Protein AF-A0A7W0S6K5-F1 (afdb_monomer)

Solvent-accessible surface area (backbone atoms only — not comparable to full-atom values): 11448 Å² total; per-residue (Å²): 136,82,65,69,67,57,58,52,50,50,53,56,50,51,52,53,53,52,50,53,52,52,51,51,54,52,50,53,50,49,50,52,52,53,52,49,52,54,55,50,64,70,43,46,77,58,49,46,84,80,54,82,73,79,70,77,76,75,77,74,76,79,76,84,78,84,80,89,86,90,84,84,87,84,84,88,82,89,86,89,82,89,83,88,82,89,90,79,95,70,84,75,75,77,71,80,74,78,76,71,58,95,85,62,89,52,77,43,30,26,34,31,77,86,45,70,46,58,31,15,74,50,75,54,83,87,60,49,55,84,33,48,76,42,80,38,60,46,52,38,62,23,20,68,68,90,41,77,43,72,42,96,48,45,94,77,56,25,69,32,21,35,32,32,33,35,89,90,66,55,68,26,22,36,41,47,76,48,46,44,82,105

pLDDT: mean 74.13, std 21.35, range [29.72, 96.94]

Secondary structure (DSSP, 8-state):
---HHHHHHHHHHHHHHHHHHHHHHHHHHHHHHHHHHHHHHHHHHHHGGG----------PPPP-------------------------------------TTS----EEE-SSS-EEEESSS-GGG-GGGEEEEEPTT-EEEEEEEEEE-S-HHHH-SEEEEEEETT--EEEEEGGGEEE-

Structure (mmCIF, N/CA/C/O backbone):
data_AF-A0A7W0S6K5-F1
#
_entry.id   AF-A0A7W0S6K5-F1
#
loop_
_atom_site.group_PDB
_atom_site.id
_atom_site.type_symbol
_atom_site.label_atom_id
_atom_site.label_alt_id
_atom_site.label_comp_id
_atom_site.label_asym_id
_atom_site.label_entity_id
_atom_site.label_seq_id
_atom_site.pdbx_PDB_ins_code
_atom_site.Cartn_x
_atom_site.Cartn_y
_atom_site.Cartn_z
_atom_site.occupancy
_atom_site.B_iso_or_equiv
_atom_site.auth_seq_id
_atom_site.auth_comp_id
_atom_site.auth_asym_id
_atom_site.auth_atom_id
_atom_site.pdbx_PDB_model_num
ATOM 1 N N . MET A 1 1 ? 48.284 -18.233 -53.937 1.00 52.41 1 MET A N 1
ATOM 2 C CA . MET A 1 1 ? 46.995 -17.824 -54.534 1.00 52.41 1 MET A CA 1
ATOM 3 C C . MET A 1 1 ? 45.936 -17.961 -53.455 1.00 52.41 1 MET A C 1
ATOM 5 O O . MET A 1 1 ? 45.570 -19.075 -53.115 1.00 52.41 1 MET A O 1
ATOM 9 N N . THR A 1 2 ? 45.563 -16.856 -52.815 1.00 64.12 2 THR A N 1
ATOM 10 C CA . THR A 1 2 ? 44.593 -16.839 -51.710 1.00 64.12 2 THR A CA 1
ATOM 11 C C . THR A 1 2 ? 43.196 -16.832 -52.311 1.00 64.12 2 THR A C 1
ATOM 13 O O . THR A 1 2 ? 42.889 -15.934 -53.088 1.00 64.12 2 THR A O 1
ATOM 16 N N . ASP A 1 3 ? 42.387 -17.843 -52.002 1.00 68.69 3 ASP A N 1
ATOM 17 C CA . ASP A 1 3 ? 41.101 -18.074 -52.659 1.00 68.69 3 ASP A CA 1
ATOM 18 C C . ASP A 1 3 ? 40.086 -16.952 -52.321 1.00 68.69 3 ASP A C 1
ATOM 20 O O . ASP A 1 3 ? 39.632 -16.844 -51.169 1.00 68.69 3 ASP A O 1
ATOM 24 N N . PRO A 1 4 ? 39.726 -16.075 -53.281 1.00 71.94 4 PRO A N 1
ATOM 25 C CA . PRO A 1 4 ? 38.841 -14.932 -53.036 1.00 71.94 4 PRO A CA 1
ATOM 26 C C . PRO A 1 4 ? 37.434 -15.358 -52.593 1.00 71.94 4 PRO A C 1
ATOM 28 O O . PRO A 1 4 ? 36.745 -14.618 -51.889 1.00 71.94 4 PRO A O 1
ATOM 31 N N . GLY A 1 5 ? 37.004 -16.573 -52.951 1.00 74.00 5 GLY A N 1
ATOM 32 C CA . GLY A 1 5 ? 35.686 -17.093 -52.586 1.00 74.00 5 GLY A CA 1
ATOM 33 C C . GLY A 1 5 ? 35.542 -17.403 -51.094 1.00 74.00 5 GLY A C 1
ATOM 34 O O . GLY A 1 5 ? 34.460 -17.237 -50.524 1.00 74.00 5 GLY A O 1
ATOM 35 N N . LEU A 1 6 ? 36.629 -17.804 -50.429 1.00 70.00 6 LEU A N 1
ATOM 36 C CA . LEU A 1 6 ? 36.607 -18.236 -49.029 1.00 70.00 6 LEU A CA 1
ATOM 37 C C . LEU A 1 6 ? 36.486 -17.040 -48.072 1.00 70.00 6 LEU A C 1
ATOM 39 O O . LEU A 1 6 ? 35.704 -17.059 -47.121 1.00 70.00 6 LEU A O 1
ATOM 43 N N . SER A 1 7 ? 37.175 -15.945 -48.394 1.00 73.06 7 SER A N 1
ATOM 44 C CA . SER A 1 7 ? 37.082 -14.676 -47.663 1.00 73.06 7 SER A CA 1
ATOM 45 C C . SER A 1 7 ? 35.710 -14.006 -47.815 1.00 73.06 7 SER A C 1
ATOM 47 O O . SER A 1 7 ? 35.214 -13.396 -46.862 1.00 73.06 7 SER A O 1
ATOM 49 N N . HIS A 1 8 ? 35.044 -14.170 -48.963 1.00 69.81 8 HIS A N 1
ATOM 50 C CA . HIS A 1 8 ? 33.693 -13.646 -49.158 1.00 69.81 8 HIS A CA 1
ATOM 51 C C . HIS A 1 8 ? 32.648 -14.423 -48.340 1.00 69.81 8 HIS A C 1
ATOM 53 O O . HIS A 1 8 ? 31.819 -13.812 -47.661 1.00 69.81 8 HIS A O 1
ATOM 59 N N . ARG A 1 9 ? 32.759 -15.758 -48.301 1.00 71.69 9 ARG A N 1
ATOM 60 C CA . ARG A 1 9 ? 31.897 -16.629 -47.484 1.00 71.69 9 ARG A CA 1
ATOM 61 C C . ARG A 1 9 ? 32.104 -16.417 -45.987 1.00 71.69 9 ARG A C 1
ATOM 63 O O . ARG A 1 9 ? 31.122 -16.300 -45.262 1.00 71.69 9 ARG A O 1
ATOM 70 N N . LEU A 1 10 ? 33.350 -16.283 -45.527 1.00 68.44 10 LEU A N 1
ATOM 71 C CA . LEU A 1 10 ? 33.650 -15.987 -44.120 1.00 68.44 10 LEU A CA 1
ATOM 72 C C . LEU A 1 10 ? 33.067 -14.641 -43.681 1.00 68.44 10 LEU A C 1
ATOM 74 O O . LEU A 1 10 ? 32.474 -14.555 -42.609 1.00 68.44 10 LEU A O 1
ATOM 78 N N . ARG A 1 11 ? 33.161 -13.599 -44.517 1.00 68.94 11 ARG A N 1
ATOM 79 C CA . ARG A 1 11 ? 32.555 -12.289 -44.219 1.00 68.94 11 ARG A CA 1
ATOM 80 C C . ARG A 1 11 ? 31.028 -12.342 -44.213 1.00 68.94 11 ARG A C 1
ATOM 82 O O . ARG A 1 11 ? 30.404 -11.691 -43.378 1.00 68.94 11 ARG A O 1
ATOM 89 N N . GLN A 1 12 ? 30.421 -13.116 -45.109 1.00 67.06 12 GLN A N 1
ATOM 90 C CA . GLN A 1 12 ? 28.970 -13.294 -45.144 1.00 67.06 12 GLN A CA 1
ATOM 91 C C . GLN A 1 12 ? 28.460 -14.089 -43.931 1.00 67.06 12 GLN A C 1
ATOM 93 O O . GLN A 1 12 ? 27.441 -13.722 -43.346 1.00 67.06 12 GLN A O 1
ATOM 98 N N . HIS A 1 13 ? 29.192 -15.125 -43.515 1.00 62.47 13 HIS A N 1
ATOM 99 C CA . HIS A 1 13 ? 28.864 -15.924 -42.336 1.00 62.47 13 HIS A CA 1
ATOM 100 C C . HIS A 1 13 ? 29.074 -15.122 -41.045 1.00 62.47 13 HIS A C 1
ATOM 102 O O . HIS A 1 13 ? 28.165 -15.036 -40.231 1.00 62.47 13 HIS A O 1
ATOM 108 N N . SER A 1 14 ? 30.210 -14.432 -40.907 1.00 69.50 14 SER A N 1
ATOM 109 C CA . SER A 1 14 ? 30.534 -13.572 -39.759 1.00 69.50 14 SER A CA 1
ATOM 110 C C . SER A 1 14 ? 29.493 -12.473 -39.528 1.00 69.50 14 SER A C 1
ATOM 112 O O . SER A 1 14 ? 29.070 -12.266 -38.393 1.00 69.50 14 SER A O 1
ATOM 114 N N . ARG A 1 15 ? 29.014 -11.807 -40.589 1.00 69.12 15 ARG A N 1
ATOM 115 C CA . ARG A 1 15 ? 27.974 -10.771 -40.467 1.00 69.12 15 ARG A CA 1
ATOM 116 C C . ARG A 1 15 ? 26.643 -11.342 -39.991 1.00 69.12 15 ARG A C 1
ATOM 118 O O . ARG A 1 15 ? 25.999 -10.742 -39.139 1.00 69.12 15 ARG A O 1
ATOM 125 N N . ARG A 1 16 ? 26.234 -12.502 -40.512 1.00 69.69 16 ARG A N 1
ATOM 126 C CA . ARG A 1 16 ? 24.980 -13.151 -40.101 1.00 69.69 16 ARG A CA 1
ATOM 127 C C . ARG A 1 16 ? 25.050 -13.665 -38.666 1.00 69.69 16 ARG A C 1
ATOM 129 O O . ARG A 1 16 ? 24.111 -13.442 -37.912 1.00 69.69 16 ARG A O 1
ATOM 136 N N . THR A 1 17 ? 26.165 -14.279 -38.271 1.00 73.50 17 THR A N 1
ATOM 137 C CA . THR A 1 17 ? 26.358 -14.769 -36.900 1.00 73.50 17 THR A CA 1
ATOM 138 C C . THR A 1 17 ? 26.472 -13.611 -35.905 1.00 73.50 17 THR A C 1
ATOM 140 O O . THR A 1 17 ? 25.831 -13.651 -34.862 1.00 73.50 17 THR A O 1
ATOM 143 N N . GLY A 1 18 ? 27.200 -12.543 -36.247 1.00 73.88 18 GLY A N 1
ATOM 144 C CA . GLY A 1 18 ? 27.320 -11.352 -35.400 1.00 73.88 18 GLY A CA 1
ATOM 145 C C . GLY A 1 18 ? 25.991 -10.620 -35.193 1.00 73.88 18 GLY A C 1
ATOM 146 O O . GLY A 1 18 ? 25.680 -10.234 -34.070 1.00 73.88 18 GLY A O 1
ATOM 147 N N . ILE A 1 19 ? 25.169 -10.491 -36.244 1.00 84.50 19 ILE A N 1
ATOM 148 C CA . ILE A 1 19 ? 23.826 -9.899 -36.131 1.00 84.50 19 ILE A CA 1
ATOM 149 C C . ILE A 1 19 ? 22.901 -10.800 -35.307 1.00 84.50 19 ILE A C 1
ATOM 151 O O . ILE A 1 19 ? 22.212 -10.291 -34.430 1.00 84.50 19 ILE A O 1
ATOM 155 N N . MET A 1 20 ? 22.902 -12.122 -35.527 1.00 82.94 20 MET A N 1
ATOM 156 C CA . MET A 1 20 ? 22.079 -13.039 -34.725 1.00 82.94 20 MET A CA 1
ATOM 157 C C . MET A 1 20 ? 22.429 -12.964 -33.237 1.00 82.94 20 MET A C 1
ATOM 159 O O . MET A 1 20 ? 21.531 -12.801 -32.418 1.00 82.94 20 MET A O 1
ATOM 163 N N . VAL A 1 21 ? 23.719 -13.008 -32.887 1.00 87.25 21 VAL A N 1
ATOM 164 C CA . VAL A 1 21 ? 24.159 -12.907 -31.488 1.00 87.25 21 VAL A CA 1
ATOM 165 C C . VAL A 1 21 ? 23.774 -11.550 -30.893 1.00 87.25 21 VAL A C 1
ATOM 167 O O . VAL A 1 21 ? 23.178 -11.506 -29.817 1.00 87.25 21 VAL A O 1
ATOM 170 N N . GLY A 1 22 ? 24.022 -10.448 -31.609 1.00 87.88 22 GLY A N 1
ATOM 171 C CA . GLY A 1 22 ? 23.655 -9.105 -31.150 1.00 87.88 22 GLY A CA 1
ATOM 172 C C . GLY A 1 22 ? 22.152 -8.940 -30.911 1.00 87.88 22 GLY A C 1
ATOM 173 O O . GLY A 1 22 ? 21.751 -8.420 -29.873 1.00 87.88 22 GLY A O 1
ATOM 174 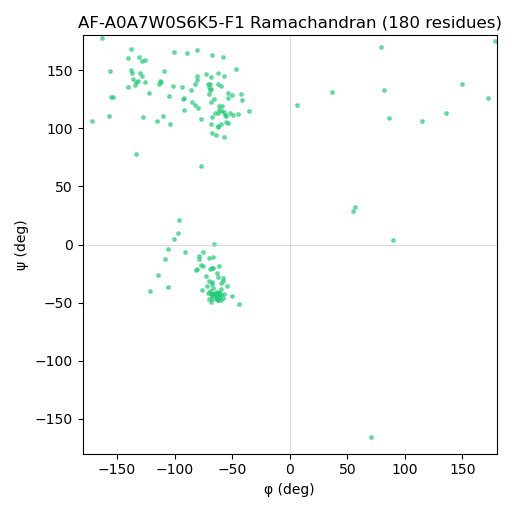N N . VAL A 1 23 ? 21.314 -9.446 -31.822 1.00 92.88 23 VAL A N 1
ATOM 175 C CA . VAL A 1 23 ? 19.850 -9.413 -31.676 1.00 92.88 23 VAL A CA 1
ATOM 176 C C . VAL A 1 23 ? 19.402 -10.251 -30.482 1.00 92.88 23 VAL A C 1
ATOM 178 O O . VAL A 1 23 ? 18.581 -9.782 -29.700 1.00 92.88 23 VAL A O 1
ATOM 181 N N . THR A 1 24 ? 19.960 -11.451 -30.290 1.00 94.25 24 THR A N 1
ATOM 182 C CA . THR A 1 24 ? 19.609 -12.281 -29.126 1.00 94.25 24 THR A CA 1
ATOM 183 C C . THR A 1 24 ? 19.999 -11.615 -27.809 1.00 94.25 24 THR A C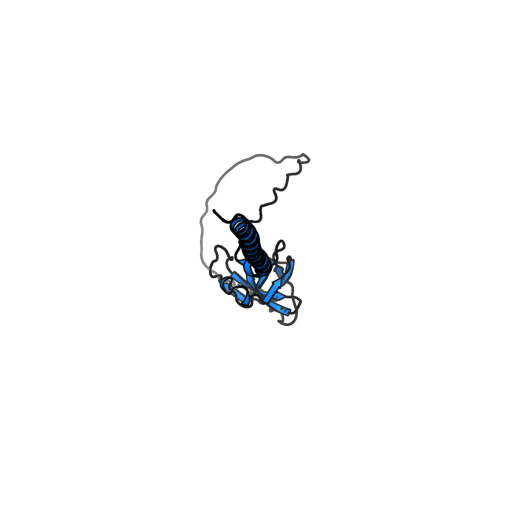 1
ATOM 185 O O . THR A 1 24 ? 19.180 -11.566 -26.901 1.00 94.25 24 THR A O 1
ATOM 188 N N . MET A 1 25 ? 21.195 -11.023 -27.711 1.00 93.31 25 MET A N 1
ATOM 189 C CA . MET A 1 25 ? 21.635 -10.316 -26.506 1.00 93.31 25 MET A CA 1
ATOM 190 C C . MET A 1 25 ? 20.758 -9.091 -26.215 1.00 93.31 25 MET A C 1
ATOM 192 O O . MET A 1 25 ? 20.336 -8.899 -25.077 1.00 93.31 25 MET A O 1
ATOM 196 N N . ALA A 1 26 ? 20.437 -8.292 -27.237 1.00 93.75 26 ALA A N 1
ATOM 197 C CA . ALA A 1 26 ? 19.576 -7.121 -27.091 1.00 93.75 26 ALA A CA 1
ATOM 198 C C . ALA A 1 26 ? 18.152 -7.500 -26.657 1.00 93.75 26 ALA A C 1
ATOM 200 O O . ALA A 1 26 ? 17.582 -6.849 -25.784 1.00 93.75 26 ALA A O 1
ATOM 201 N N . LEU A 1 27 ? 17.594 -8.573 -27.224 1.00 94.94 27 LEU A N 1
ATOM 202 C CA . LEU A 1 27 ? 16.264 -9.055 -26.864 1.00 94.94 27 LEU A CA 1
ATOM 203 C C . LEU A 1 27 ? 16.235 -9.576 -25.426 1.00 94.94 27 LEU A C 1
ATOM 205 O O . LEU A 1 27 ? 15.324 -9.230 -24.682 1.00 94.94 27 LEU A O 1
ATOM 209 N N . THR A 1 28 ? 17.256 -10.323 -24.999 1.00 96.25 28 THR A N 1
ATOM 210 C CA . THR A 1 28 ? 17.382 -10.755 -23.600 1.00 96.25 28 THR A CA 1
ATOM 211 C C . THR A 1 28 ? 17.422 -9.559 -22.651 1.00 96.25 28 THR A C 1
ATOM 213 O O . THR A 1 28 ? 16.693 -9.543 -21.666 1.00 96.25 28 THR A O 1
ATOM 216 N N . ILE A 1 29 ? 18.211 -8.525 -22.963 1.00 92.81 29 ILE A N 1
ATOM 217 C CA . ILE A 1 29 ? 18.271 -7.302 -22.148 1.00 92.81 29 ILE A CA 1
ATOM 218 C C . ILE A 1 29 ? 16.900 -6.616 -22.097 1.00 92.81 29 ILE A C 1
ATOM 220 O O . ILE A 1 29 ? 16.450 -6.245 -21.016 1.00 92.81 29 ILE A O 1
ATOM 224 N N . ALA A 1 30 ? 16.213 -6.487 -23.233 1.00 94.38 30 ALA A N 1
ATOM 225 C CA . ALA A 1 30 ? 14.891 -5.870 -23.292 1.00 94.38 30 ALA A CA 1
ATOM 226 C C . ALA A 1 30 ? 13.853 -6.640 -22.459 1.00 94.38 30 ALA A C 1
ATOM 228 O O . ALA A 1 30 ? 13.082 -6.023 -21.728 1.00 94.38 30 ALA A O 1
ATOM 229 N N . VAL A 1 31 ? 13.866 -7.975 -22.520 1.00 94.88 31 VAL A N 1
ATOM 230 C CA . VAL A 1 31 ? 12.997 -8.829 -21.698 1.00 94.88 31 VAL A CA 1
ATOM 231 C C . VAL A 1 31 ? 13.324 -8.672 -20.215 1.00 94.88 31 VAL A C 1
ATOM 233 O O . VAL A 1 31 ? 12.406 -8.519 -19.415 1.00 94.88 31 VAL A O 1
ATOM 236 N N . CYS A 1 32 ? 14.605 -8.644 -19.837 1.00 94.00 32 CYS A N 1
ATOM 237 C CA . CYS A 1 32 ? 15.007 -8.438 -18.447 1.00 94.00 32 CYS A CA 1
ATOM 238 C C . CYS A 1 32 ? 14.550 -7.073 -17.917 1.00 94.00 32 CYS A C 1
ATOM 240 O O . CYS A 1 32 ? 13.970 -7.005 -16.838 1.00 94.00 32 CYS A O 1
ATOM 242 N N . ILE A 1 33 ? 14.776 -5.995 -18.673 1.00 94.00 33 ILE A N 1
ATOM 243 C CA . ILE A 1 33 ? 14.406 -4.638 -18.250 1.00 94.00 33 ILE A CA 1
ATOM 244 C C . ILE A 1 33 ? 12.885 -4.486 -18.206 1.00 94.00 33 ILE A C 1
ATOM 246 O O . ILE A 1 33 ? 12.351 -4.028 -17.201 1.00 94.00 33 ILE A O 1
ATOM 250 N N . GLY A 1 34 ? 12.181 -4.885 -19.268 1.00 92.25 34 GLY A N 1
ATOM 251 C CA . GLY A 1 34 ? 10.725 -4.774 -19.338 1.00 92.25 34 GLY A CA 1
ATOM 252 C C . GLY A 1 34 ? 10.028 -5.645 -18.294 1.00 92.25 34 GLY A C 1
ATOM 253 O O . GLY A 1 34 ? 9.117 -5.178 -17.615 1.00 92.25 34 GLY A O 1
ATOM 254 N N . GLY A 1 35 ? 10.499 -6.882 -18.114 1.00 90.88 35 GLY A N 1
ATOM 255 C CA . GLY A 1 35 ? 9.998 -7.789 -17.085 1.00 90.88 35 GLY A CA 1
ATOM 256 C C . GLY A 1 35 ? 10.221 -7.236 -15.681 1.00 90.88 35 GLY A C 1
ATOM 257 O O . GLY A 1 35 ? 9.284 -7.187 -14.890 1.00 90.88 35 GLY A O 1
ATOM 258 N N . PHE A 1 36 ? 11.428 -6.748 -15.384 1.00 89.62 36 PHE A N 1
ATOM 259 C CA . PHE A 1 36 ? 11.724 -6.140 -14.088 1.00 89.62 36 PHE A CA 1
ATOM 260 C C . PHE A 1 36 ? 10.888 -4.881 -13.833 1.00 89.62 36 PHE A C 1
ATOM 262 O O . PHE A 1 36 ? 10.307 -4.753 -12.762 1.00 89.62 36 PHE A O 1
ATOM 269 N N . ALA A 1 37 ? 10.772 -3.981 -14.814 1.00 86.62 37 ALA A N 1
ATOM 270 C CA . ALA A 1 37 ? 9.971 -2.765 -14.686 1.00 86.62 37 ALA A CA 1
ATOM 271 C C . ALA A 1 37 ? 8.485 -3.075 -14.440 1.00 86.62 37 ALA A C 1
ATOM 273 O O . ALA A 1 37 ? 7.863 -2.441 -13.592 1.00 86.62 37 ALA A O 1
ATOM 274 N N . GLY A 1 38 ? 7.932 -4.077 -15.133 1.00 86.44 38 GLY A N 1
ATOM 275 C CA . GLY A 1 38 ? 6.555 -4.525 -14.919 1.00 86.44 38 GLY A CA 1
ATOM 276 C C . GLY A 1 38 ? 6.334 -5.101 -13.519 1.00 86.44 38 GLY A C 1
ATOM 277 O O . GLY A 1 38 ? 5.399 -4.700 -12.831 1.00 86.44 38 GLY A O 1
ATOM 278 N N . ILE A 1 39 ? 7.229 -5.986 -13.066 1.00 84.50 39 ILE A N 1
ATOM 279 C CA . ILE A 1 39 ? 7.166 -6.562 -11.713 1.00 84.50 39 ILE A CA 1
ATOM 280 C C . ILE A 1 39 ? 7.300 -5.461 -10.650 1.00 84.50 39 ILE A C 1
ATOM 282 O O . ILE A 1 39 ? 6.540 -5.442 -9.686 1.00 84.50 39 ILE A O 1
ATOM 286 N N . TYR A 1 40 ? 8.230 -4.520 -10.835 1.00 80.06 40 TYR A N 1
ATOM 287 C CA . TYR A 1 40 ? 8.459 -3.418 -9.901 1.00 80.06 40 TYR A CA 1
ATOM 288 C C . TYR A 1 40 ? 7.241 -2.495 -9.783 1.00 80.06 40 TYR A C 1
ATOM 290 O O . TYR A 1 40 ? 6.818 -2.179 -8.674 1.00 80.06 40 TYR A O 1
ATOM 298 N N . ALA A 1 41 ? 6.624 -2.123 -10.909 1.00 79.25 41 ALA A N 1
ATOM 299 C CA . ALA A 1 41 ? 5.420 -1.293 -10.909 1.00 79.25 41 ALA A CA 1
ATOM 300 C C . ALA A 1 41 ? 4.261 -1.948 -10.138 1.00 79.25 41 ALA A C 1
ATOM 302 O O . ALA A 1 41 ? 3.481 -1.258 -9.488 1.00 79.25 41 ALA A O 1
ATOM 303 N N . GLN A 1 42 ? 4.170 -3.279 -10.165 1.00 78.88 42 GLN A N 1
ATOM 304 C CA . GLN A 1 42 ? 3.121 -4.014 -9.463 1.00 78.88 42 GLN A CA 1
ATOM 305 C C . GLN A 1 42 ? 3.400 -4.205 -7.964 1.00 78.88 42 GLN A C 1
ATOM 307 O O . GLN A 1 42 ? 2.468 -4.416 -7.191 1.00 78.88 42 GLN A O 1
ATOM 312 N N . LEU A 1 43 ? 4.663 -4.101 -7.541 1.00 77.25 43 LEU A N 1
ATOM 313 C CA . LEU A 1 43 ? 5.062 -4.160 -6.131 1.00 77.25 43 LEU A CA 1
ATOM 314 C C . LEU A 1 43 ? 4.871 -2.829 -5.393 1.00 77.25 43 LEU A C 1
ATOM 316 O O . LEU A 1 43 ? 4.735 -2.849 -4.173 1.00 77.25 43 LEU A O 1
ATOM 320 N N . GLY A 1 44 ? 4.818 -1.705 -6.118 1.00 70.25 44 GLY A N 1
ATOM 321 C CA . GLY A 1 44 ? 4.703 -0.352 -5.558 1.00 70.25 44 GLY A CA 1
ATOM 322 C C . GLY A 1 44 ? 3.683 -0.208 -4.418 1.00 70.25 44 GLY A C 1
ATOM 323 O O . GLY A 1 44 ? 4.075 0.242 -3.342 1.00 70.25 44 GLY A O 1
ATOM 324 N N . PRO A 1 45 ? 2.420 -0.655 -4.582 1.00 69.62 45 PRO A N 1
ATOM 325 C CA . PRO A 1 45 ? 1.408 -0.563 -3.527 1.00 69.62 45 PRO A CA 1
ATOM 326 C C . PRO A 1 45 ? 1.792 -1.314 -2.243 1.00 69.62 45 PRO A C 1
ATOM 328 O O . PRO A 1 45 ? 1.577 -0.817 -1.144 1.00 69.62 45 PRO A O 1
ATOM 331 N N . TYR A 1 46 ? 2.429 -2.480 -2.369 1.00 67.44 46 TYR A N 1
ATOM 332 C CA . TYR A 1 46 ? 2.821 -3.320 -1.231 1.00 67.44 46 TYR A CA 1
ATOM 333 C C . TYR A 1 46 ? 4.038 -2.784 -0.469 1.00 67.44 46 TYR A C 1
ATOM 335 O O . TYR A 1 46 ? 4.291 -3.195 0.665 1.00 67.44 46 TYR A O 1
ATOM 343 N N . THR A 1 47 ? 4.812 -1.902 -1.103 1.00 69.31 47 THR A N 1
ATOM 344 C CA . THR A 1 47 ? 6.000 -1.271 -0.518 1.00 69.31 47 THR A CA 1
ATOM 345 C C . THR A 1 47 ? 5.788 0.189 -0.130 1.00 69.31 47 THR A C 1
ATOM 347 O O . THR A 1 47 ? 6.712 0.780 0.421 1.00 69.31 47 THR A O 1
ATOM 350 N N . ALA A 1 48 ? 4.613 0.764 -0.411 1.00 67.75 48 ALA A N 1
ATOM 351 C CA . ALA A 1 48 ? 4.317 2.179 -0.176 1.00 67.75 48 ALA A CA 1
ATOM 352 C C . ALA A 1 48 ? 4.585 2.597 1.277 1.00 67.75 48 ALA A C 1
ATOM 354 O O . ALA A 1 48 ? 5.141 3.661 1.516 1.00 67.75 48 ALA A O 1
ATOM 355 N N . ASP A 1 49 ? 4.323 1.705 2.235 1.00 66.75 49 ASP A N 1
ATOM 356 C CA . ASP A 1 49 ? 4.525 2.000 3.654 1.00 66.75 49 ASP A CA 1
ATOM 357 C C . ASP A 1 49 ? 5.993 2.292 4.012 1.00 66.75 49 ASP A C 1
ATOM 359 O O . ASP A 1 49 ? 6.257 3.030 4.953 1.00 66.75 49 ASP A O 1
ATOM 363 N N . PHE A 1 50 ? 6.971 1.751 3.277 1.00 63.84 50 PHE A N 1
ATOM 364 C CA . PHE A 1 50 ? 8.391 1.944 3.605 1.00 63.84 50 PHE A CA 1
ATOM 365 C C . PHE A 1 50 ? 8.946 3.302 3.174 1.00 63.84 50 PHE A C 1
ATOM 367 O O . PHE A 1 50 ? 10.067 3.654 3.548 1.00 63.84 50 PHE A O 1
ATOM 374 N N . VAL A 1 51 ? 8.208 4.037 2.346 1.00 62.03 51 VAL A N 1
ATOM 375 C CA . VAL A 1 51 ? 8.626 5.340 1.845 1.00 62.03 51 VAL A CA 1
ATOM 376 C C . VAL A 1 51 ? 7.829 6.384 2.607 1.00 62.03 51 VAL A C 1
ATOM 378 O O . VAL A 1 51 ? 6.656 6.604 2.329 1.00 62.03 51 VAL A O 1
ATOM 381 N N . ALA A 1 52 ? 8.473 7.042 3.571 1.00 53.34 52 ALA A N 1
ATOM 382 C CA . ALA A 1 52 ? 7.977 8.316 4.066 1.00 53.34 52 ALA A CA 1
ATOM 383 C C . ALA A 1 52 ? 8.055 9.311 2.897 1.00 53.34 52 ALA A C 1
ATOM 385 O O . ALA A 1 52 ? 9.121 9.858 2.607 1.00 53.34 52 ALA A O 1
ATOM 386 N N . GLU A 1 53 ? 6.963 9.474 2.149 1.00 56.12 53 GLU A N 1
ATOM 387 C CA . GLU A 1 53 ? 6.866 10.563 1.187 1.00 56.12 53 GLU A CA 1
ATOM 388 C C . GLU A 1 53 ? 6.788 11.867 1.983 1.00 56.12 53 GLU A C 1
ATOM 390 O O . GLU A 1 53 ? 5.756 12.210 2.558 1.00 56.12 53 GLU A O 1
ATOM 395 N N . ASP A 1 54 ? 7.902 12.603 2.022 1.00 46.66 54 ASP A N 1
ATOM 396 C CA . ASP A 1 54 ? 7.889 14.039 2.291 1.00 46.66 54 ASP A CA 1
ATOM 397 C C . ASP A 1 54 ? 6.987 14.669 1.223 1.00 46.66 54 ASP A C 1
ATOM 399 O O . ASP A 1 54 ? 7.423 14.956 0.105 1.00 46.66 54 ASP A O 1
ATOM 403 N N . VAL A 1 55 ? 5.697 14.823 1.533 1.00 52.78 55 VAL A N 1
ATOM 404 C CA . V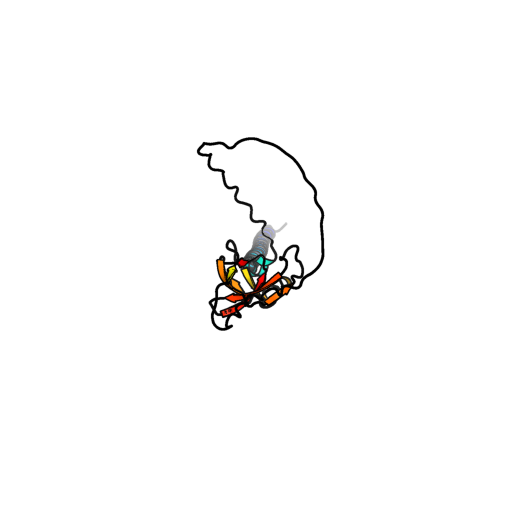AL A 1 55 ? 4.742 15.507 0.665 1.00 52.78 55 VAL A CA 1
ATOM 405 C C . VAL A 1 55 ? 5.305 16.909 0.434 1.00 52.78 55 VAL A C 1
ATOM 407 O O . VAL A 1 55 ? 5.387 17.690 1.391 1.00 52.78 55 VAL A O 1
ATOM 410 N N . PRO A 1 56 ? 5.710 17.289 -0.795 1.00 46.12 56 PRO A N 1
ATOM 411 C CA . PRO A 1 56 ? 6.132 18.653 -1.031 1.00 46.12 56 PRO A CA 1
ATOM 412 C C . PRO A 1 56 ? 4.922 19.536 -0.744 1.00 46.12 56 PRO A C 1
ATOM 414 O O . PRO A 1 56 ? 3.908 19.467 -1.439 1.00 46.12 56 PRO A O 1
ATOM 417 N N . THR A 1 57 ? 5.023 20.347 0.311 1.00 42.66 57 THR A N 1
ATOM 418 C CA . THR A 1 57 ? 4.028 21.365 0.640 1.00 42.66 57 THR A CA 1
ATOM 419 C C . THR A 1 57 ? 3.842 22.210 -0.610 1.00 42.66 57 THR A C 1
ATOM 421 O O . THR A 1 57 ? 4.714 23.004 -0.969 1.00 42.66 57 THR A O 1
ATOM 424 N N . ALA A 1 58 ? 2.727 22.011 -1.315 1.00 47.41 58 ALA A N 1
ATOM 425 C CA . ALA A 1 58 ? 2.337 22.891 -2.396 1.00 47.41 58 ALA A CA 1
ATOM 426 C C . ALA A 1 58 ? 2.293 24.301 -1.803 1.00 47.41 58 ALA A C 1
ATOM 428 O O . ALA A 1 58 ? 1.468 24.590 -0.935 1.00 47.41 58 ALA A O 1
ATOM 429 N N . ILE A 1 59 ? 3.233 25.159 -2.209 1.00 42.53 59 ILE A N 1
ATOM 430 C CA . ILE A 1 59 ? 3.303 26.538 -1.737 1.00 42.53 59 ILE A CA 1
ATOM 431 C C . ILE A 1 59 ? 1.979 27.192 -2.130 1.00 42.53 59 ILE A C 1
ATOM 433 O O . ILE A 1 59 ? 1.759 27.525 -3.297 1.00 42.53 59 ILE A O 1
ATOM 437 N N . ARG A 1 60 ? 1.077 27.363 -1.155 1.00 43.62 60 ARG A N 1
ATOM 438 C CA . ARG A 1 60 ? -0.091 28.228 -1.299 1.00 43.62 60 ARG A CA 1
ATOM 439 C C . ARG A 1 60 ? 0.447 29.602 -1.672 1.00 43.62 60 ARG A C 1
ATOM 441 O O . ARG A 1 60 ? 1.094 30.262 -0.862 1.00 43.62 60 ARG A O 1
ATOM 448 N N . ARG A 1 61 ? 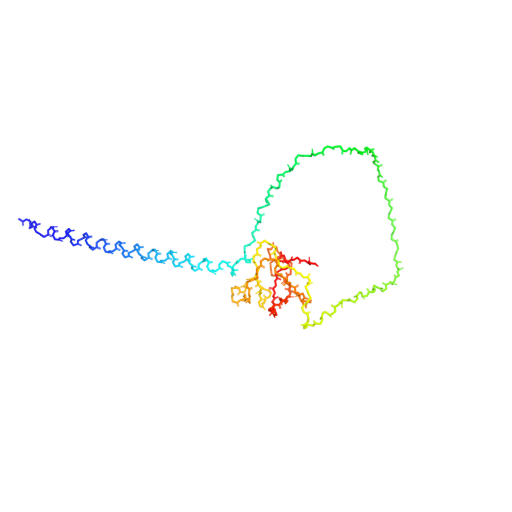0.195 30.029 -2.909 1.00 41.97 61 ARG A N 1
ATOM 449 C CA . ARG A 1 61 ? 0.356 31.425 -3.310 1.00 41.97 61 ARG A CA 1
ATOM 450 C C . ARG A 1 61 ? -0.560 32.250 -2.392 1.00 41.97 61 ARG A C 1
ATOM 452 O O . ARG A 1 61 ? -1.762 31.996 -2.410 1.00 41.97 61 ARG A O 1
ATOM 459 N N . PRO A 1 62 ? -0.041 33.184 -1.580 1.00 44.84 62 PRO A N 1
ATOM 460 C CA . PRO A 1 62 ? -0.907 34.064 -0.813 1.00 44.84 62 PRO A CA 1
ATOM 461 C C . PRO A 1 62 ? -1.671 34.970 -1.784 1.00 44.84 62 PRO A C 1
ATOM 463 O O . PRO A 1 62 ? -1.064 35.646 -2.619 1.00 44.84 62 PRO A O 1
ATOM 466 N N . ASP A 1 63 ? -2.999 34.956 -1.683 1.00 45.84 63 ASP A N 1
ATOM 467 C CA . ASP A 1 63 ? -3.851 35.983 -2.277 1.00 45.84 63 ASP A CA 1
ATOM 468 C C . ASP A 1 63 ? -3.482 37.352 -1.676 1.00 45.84 63 ASP A C 1
ATOM 470 O O . ASP A 1 63 ? -3.268 37.455 -0.461 1.00 45.84 63 ASP A O 1
ATOM 474 N N . PRO A 1 64 ? -3.379 38.420 -2.485 1.00 44.31 64 PRO A N 1
ATOM 475 C CA . PRO A 1 64 ? -3.104 39.748 -1.965 1.00 44.31 64 PRO A CA 1
ATOM 476 C C . PRO A 1 64 ? -4.304 40.261 -1.156 1.00 44.31 64 PRO A C 1
ATOM 478 O O . PRO A 1 64 ? -5.422 40.366 -1.660 1.00 44.31 64 PRO A O 1
ATOM 481 N N . LEU A 1 65 ? -4.020 40.587 0.109 1.00 40.50 65 LEU A N 1
ATOM 482 C CA . LEU A 1 65 ? -4.917 41.149 1.116 1.00 40.50 65 LEU A CA 1
ATOM 483 C C . LEU A 1 65 ? -5.848 42.242 0.562 1.00 40.50 65 LEU A C 1
ATOM 485 O O . LEU A 1 65 ? -5.393 43.301 0.123 1.00 40.50 65 LEU A O 1
ATOM 489 N N . ALA A 1 66 ? -7.155 42.044 0.742 1.00 42.19 66 ALA A N 1
ATOM 490 C CA . ALA A 1 66 ? -8.073 43.153 0.960 1.00 42.19 66 ALA A CA 1
ATOM 491 C C . ALA A 1 66 ? -7.788 43.780 2.338 1.00 42.19 66 ALA A C 1
ATOM 493 O O . ALA A 1 66 ? -7.568 43.090 3.333 1.00 42.19 66 ALA A O 1
ATOM 494 N N . ALA A 1 67 ? -7.730 45.106 2.352 1.00 42.25 67 ALA A N 1
ATOM 495 C CA . ALA A 1 67 ? -7.255 45.945 3.439 1.00 42.25 67 ALA A CA 1
ATOM 496 C C . ALA A 1 67 ? -8.269 46.182 4.582 1.00 42.25 67 ALA A C 1
ATOM 498 O O . ALA A 1 67 ? -9.480 46.075 4.388 1.00 42.25 67 ALA A O 1
ATOM 499 N N . THR A 1 68 ? -7.722 46.737 5.684 1.00 41.59 68 THR A N 1
ATOM 500 C CA . THR A 1 68 ? -8.340 47.475 6.828 1.00 41.59 68 THR A CA 1
ATOM 501 C C . THR A 1 68 ? -8.954 46.602 7.944 1.00 41.59 68 THR A C 1
ATOM 503 O O . THR A 1 68 ? -9.697 45.685 7.645 1.00 41.59 68 THR A O 1
ATOM 506 N N . ALA A 1 69 ? -8.735 46.796 9.258 1.00 42.53 69 ALA A N 1
ATOM 507 C CA . ALA A 1 69 ? -8.329 47.955 10.076 1.00 42.53 69 ALA A CA 1
ATOM 508 C C . ALA A 1 69 ? -7.811 47.489 11.491 1.00 42.53 69 ALA A C 1
ATOM 510 O O . ALA A 1 69 ? -7.807 46.288 11.747 1.00 42.53 69 ALA A O 1
ATOM 511 N N . PRO A 1 70 ? -7.345 48.386 12.398 1.00 46.19 70 PRO A N 1
ATOM 512 C CA . PRO A 1 70 ? -6.235 48.146 13.343 1.00 46.19 70 PRO A CA 1
ATOM 513 C C . PRO A 1 70 ? -6.641 47.806 14.792 1.00 46.19 70 PRO A C 1
ATOM 515 O O . PRO A 1 70 ? -7.747 48.128 15.216 1.00 46.19 70 PRO A O 1
ATOM 518 N N . LEU A 1 71 ? 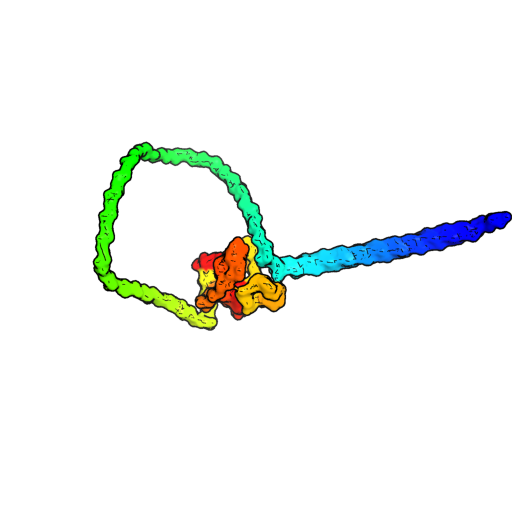-5.700 47.292 15.601 1.00 35.22 71 LEU A N 1
ATOM 519 C CA . LEU A 1 71 ? -5.818 47.294 17.067 1.00 35.22 71 LEU A CA 1
ATOM 520 C C . LEU A 1 71 ? -4.489 47.595 17.788 1.00 35.22 71 LEU A C 1
ATOM 522 O O . LEU A 1 71 ? -3.414 47.125 17.426 1.00 35.22 71 LEU A O 1
ATOM 526 N N . ASN A 1 72 ? -4.630 48.465 18.786 1.00 37.78 72 ASN A N 1
ATOM 527 C CA . ASN A 1 72 ? -3.646 49.147 19.624 1.00 37.78 72 ASN A CA 1
ATOM 528 C C . ASN A 1 72 ? -2.616 48.261 20.354 1.00 37.78 72 ASN A C 1
ATOM 530 O O . ASN A 1 72 ? -2.963 47.383 21.133 1.00 37.78 72 ASN A O 1
ATOM 534 N N . ARG A 1 73 ? -1.346 48.656 20.208 1.00 33.41 73 ARG A N 1
ATOM 535 C CA . ARG A 1 73 ? -0.353 49.010 21.251 1.00 33.41 73 ARG A CA 1
ATOM 536 C C . ARG A 1 73 ? -0.737 48.781 22.736 1.00 33.41 73 ARG A C 1
ATOM 538 O O . ARG A 1 73 ? -1.530 49.551 23.270 1.00 33.41 73 ARG A O 1
ATOM 545 N N . GLY A 1 74 ? 0.051 47.945 23.430 1.00 29.72 74 GLY A N 1
ATOM 546 C CA . GLY A 1 74 ? 0.780 48.395 24.632 1.00 29.72 74 GLY A CA 1
ATOM 547 C C . GLY A 1 74 ? 0.809 47.514 25.901 1.00 29.72 74 GLY A C 1
ATOM 548 O O . GLY A 1 74 ? -0.174 47.482 26.625 1.00 29.72 74 GLY A O 1
ATOM 549 N N . ILE A 1 75 ? 2.024 47.023 26.215 1.00 36.22 75 ILE A N 1
ATOM 550 C CA . ILE A 1 75 ? 2.736 47.054 27.522 1.00 36.22 75 ILE A CA 1
ATOM 551 C C . ILE A 1 75 ? 2.481 45.933 28.565 1.00 36.22 75 ILE A C 1
ATOM 553 O O . ILE A 1 75 ? 1.451 45.881 29.224 1.00 36.22 75 ILE A O 1
ATOM 557 N N . ASP A 1 76 ? 3.528 45.105 28.711 1.00 32.22 76 ASP A N 1
ATOM 558 C CA . ASP A 1 76 ? 4.282 44.651 29.902 1.00 32.22 76 ASP A CA 1
ATOM 559 C C . ASP A 1 76 ? 3.583 44.369 31.254 1.00 32.22 76 ASP A C 1
ATOM 561 O O . ASP A 1 76 ? 3.001 45.254 31.875 1.00 32.22 76 ASP A O 1
ATOM 565 N N . THR A 1 77 ? 3.873 43.201 31.850 1.00 34.22 77 THR A N 1
ATOM 566 C CA . THR A 1 77 ? 4.833 42.980 32.975 1.00 34.22 77 THR A CA 1
ATOM 567 C C . THR A 1 77 ? 4.399 41.806 33.877 1.00 34.22 77 THR A C 1
ATOM 569 O O . THR A 1 77 ? 3.233 41.658 34.229 1.00 34.22 77 THR A O 1
ATOM 572 N N . SER A 1 78 ? 5.382 40.989 34.262 1.00 44.06 78 SER A N 1
ATOM 573 C CA . SER A 1 78 ? 5.371 39.819 35.153 1.00 44.06 78 SER A CA 1
ATOM 574 C C . SER A 1 78 ? 4.637 39.957 36.498 1.00 44.06 78 SER A C 1
ATOM 576 O O . SER A 1 78 ? 4.707 41.000 37.142 1.00 44.06 78 SER A O 1
ATOM 578 N N . SER A 1 79 ? 4.109 38.840 37.020 1.00 36.97 79 SER A N 1
ATOM 579 C CA . SER A 1 79 ? 4.017 38.596 38.469 1.00 36.97 79 SER A CA 1
ATOM 580 C C . SER A 1 79 ? 4.013 37.095 38.791 1.00 36.97 79 SER A C 1
ATOM 582 O O . SER A 1 79 ? 3.238 36.325 38.231 1.00 36.97 79 SER A O 1
ATOM 584 N N . VAL A 1 80 ? 4.924 36.706 39.682 1.00 43.00 80 VAL A N 1
ATOM 585 C CA . VAL A 1 80 ? 5.117 35.376 40.273 1.00 43.00 80 VAL A CA 1
ATOM 586 C C . VAL A 1 80 ? 4.146 35.195 41.441 1.00 43.00 80 VAL A C 1
ATOM 588 O O . VAL A 1 80 ? 4.042 36.093 42.272 1.00 43.00 80 VAL A O 1
ATOM 591 N N . ALA A 1 81 ? 3.527 34.019 41.574 1.00 37.50 81 ALA A N 1
ATOM 592 C CA . ALA A 1 81 ? 3.127 33.484 42.877 1.00 37.50 81 ALA A CA 1
ATOM 593 C C . ALA A 1 81 ? 2.977 31.955 42.824 1.00 37.50 81 ALA A C 1
ATOM 595 O O . ALA A 1 81 ? 2.066 31.407 42.211 1.00 37.50 81 ALA A O 1
ATOM 596 N N . GLU A 1 82 ? 3.908 31.296 43.499 1.00 39.91 82 GLU A N 1
ATOM 597 C CA . GLU A 1 82 ? 3.884 29.909 43.945 1.00 39.91 82 GLU A CA 1
ATOM 598 C C . GLU A 1 82 ? 2.877 29.725 45.092 1.00 39.91 82 GLU A C 1
ATOM 600 O O . GLU A 1 82 ? 2.823 30.566 45.989 1.00 39.91 82 GLU A O 1
ATOM 605 N N . SER A 1 83 ? 2.102 28.632 45.081 1.00 38.41 83 SER A N 1
ATOM 606 C CA . SER A 1 83 ? 1.493 27.997 46.267 1.00 38.41 83 SER A CA 1
ATOM 607 C C . SER A 1 83 ? 0.846 26.657 45.891 1.00 38.41 83 SER A C 1
ATOM 609 O O . SER A 1 83 ? -0.232 26.617 45.306 1.00 38.41 83 SER A O 1
ATOM 611 N N . THR A 1 84 ? 1.482 25.553 46.280 1.00 42.38 84 THR A N 1
ATOM 612 C CA . THR A 1 84 ? 0.826 24.248 46.473 1.00 42.38 84 THR A CA 1
ATOM 613 C C . THR A 1 84 ? 0.138 24.239 47.841 1.00 42.38 84 THR A C 1
ATOM 615 O O . THR A 1 84 ? 0.728 24.707 48.818 1.00 42.38 84 THR A O 1
ATOM 618 N N . PRO A 1 85 ? -1.059 23.642 47.953 1.00 45.97 85 PRO A N 1
ATOM 619 C CA . PRO A 1 85 ? -1.181 22.551 48.916 1.00 45.97 85 PRO A CA 1
ATOM 620 C C . PRO A 1 85 ? -1.978 21.346 48.386 1.00 45.97 85 PRO A C 1
ATOM 622 O O . PRO A 1 85 ? -2.921 21.455 47.609 1.00 45.97 85 PRO A O 1
ATOM 625 N N . THR A 1 86 ? -1.563 20.180 48.871 1.00 39.22 86 THR A N 1
ATOM 626 C CA . THR A 1 86 ? -2.160 18.850 48.717 1.00 39.22 86 THR A CA 1
ATOM 627 C C . THR A 1 86 ? -3.573 18.733 49.310 1.00 39.22 86 THR A C 1
ATOM 629 O O . THR A 1 86 ? -3.829 19.261 50.389 1.00 39.22 86 THR A O 1
ATOM 632 N N . SER A 1 87 ? -4.392 17.879 48.669 1.00 39.59 87 SER A N 1
ATOM 633 C CA . SER A 1 87 ? -5.492 17.045 49.211 1.00 39.59 87 SER A CA 1
ATOM 634 C C . SER A 1 87 ? -6.906 17.395 48.726 1.00 39.59 87 SER A C 1
ATOM 636 O O . SER A 1 87 ? -7.506 18.353 49.199 1.00 39.59 87 SER A O 1
ATOM 638 N N . ALA A 1 88 ? -7.470 16.559 47.846 1.00 39.34 88 ALA A N 1
ATOM 639 C CA . ALA A 1 88 ? -8.681 15.773 48.122 1.00 39.34 88 ALA A CA 1
ATOM 640 C C . ALA A 1 88 ? -9.178 15.062 46.850 1.00 39.34 88 ALA A C 1
ATOM 642 O O . ALA A 1 88 ? -9.424 15.668 45.813 1.00 39.34 88 ALA A O 1
ATOM 643 N N . ASN A 1 89 ? -9.331 13.752 46.995 1.00 47.16 89 ASN A N 1
ATOM 644 C CA . ASN A 1 89 ? -10.023 12.799 46.141 1.00 47.16 89 ASN A CA 1
ATOM 645 C C . ASN A 1 89 ? -11.294 13.364 45.464 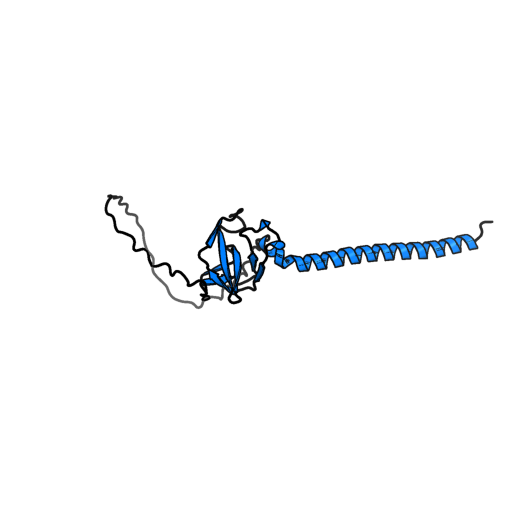1.00 47.16 89 ASN A C 1
ATOM 647 O O . ASN A 1 89 ? -12.290 13.623 46.139 1.00 47.16 89 ASN A O 1
ATOM 651 N N . ALA A 1 90 ? -11.279 13.468 44.136 1.00 42.78 90 ALA A N 1
ATOM 652 C CA . ALA A 1 90 ? -12.475 13.522 43.307 1.00 42.78 90 ALA A CA 1
ATOM 653 C C . ALA A 1 90 ? -12.323 12.437 42.241 1.00 42.78 90 ALA A C 1
ATOM 655 O O . ALA A 1 90 ? -11.459 12.519 41.369 1.00 42.78 90 ALA A O 1
ATOM 656 N N . ALA A 1 91 ? -13.133 11.389 42.378 1.00 44.06 91 ALA A N 1
ATOM 657 C CA . ALA A 1 91 ? -13.309 10.357 41.377 1.00 44.06 91 ALA A CA 1
ATOM 658 C C . ALA A 1 91 ? -13.581 11.028 40.025 1.00 44.06 91 ALA A C 1
ATOM 660 O O . ALA A 1 91 ? -14.625 11.656 39.844 1.00 44.06 91 ALA A O 1
ATOM 661 N N . SER A 1 92 ? -12.625 10.924 39.099 1.00 42.16 92 SER A N 1
ATOM 662 C CA . SER A 1 92 ? -12.911 11.215 37.701 1.00 42.16 92 SER A CA 1
ATOM 663 C C . SER A 1 92 ? -13.904 10.164 37.241 1.00 42.16 92 SER A C 1
ATOM 665 O O . SER A 1 92 ? -13.627 8.966 37.246 1.00 42.16 92 SER A O 1
ATOM 667 N N . ILE A 1 93 ? -15.100 10.659 36.963 1.00 45.69 93 ILE A N 1
ATOM 668 C CA . ILE A 1 93 ? -16.163 9.997 36.233 1.00 45.69 93 ILE A CA 1
ATOM 669 C C . ILE A 1 93 ? -15.503 9.361 35.010 1.00 45.69 93 ILE A C 1
ATOM 671 O O . ILE A 1 93 ? -14.972 10.069 34.160 1.00 45.69 93 ILE A O 1
ATOM 675 N N . VAL A 1 94 ? -15.476 8.030 34.977 1.00 45.09 94 VAL A N 1
ATOM 676 C CA . VAL A 1 94 ? -15.224 7.284 33.749 1.00 45.09 94 VAL A CA 1
ATOM 677 C C . VAL A 1 94 ? -16.383 7.660 32.837 1.00 45.09 94 VAL A C 1
ATOM 679 O O . VAL A 1 94 ? -17.519 7.238 33.057 1.00 45.09 94 VAL A O 1
ATOM 682 N N . GLU A 1 95 ? -16.116 8.565 31.901 1.00 47.38 95 GLU A N 1
ATOM 683 C CA . GLU A 1 95 ? -16.962 8.773 30.737 1.00 47.38 95 GLU A CA 1
ATOM 684 C C . GLU A 1 95 ? -17.201 7.389 30.121 1.00 47.38 95 GLU A C 1
ATOM 686 O O . GLU A 1 95 ? -16.242 6.620 29.997 1.00 47.38 95 GLU A O 1
ATOM 691 N N . PRO A 1 96 ? -18.453 6.987 29.851 1.00 45.44 96 PRO A N 1
ATOM 692 C CA . PRO A 1 96 ? -18.699 5.690 29.253 1.00 45.44 96 PRO A CA 1
ATOM 693 C C . PRO A 1 96 ? -18.031 5.686 27.876 1.00 45.44 96 PRO A C 1
ATOM 695 O O . PRO A 1 96 ? -18.562 6.271 26.936 1.00 45.44 96 PRO A O 1
ATOM 698 N N . GLN A 1 97 ? -16.864 5.039 27.769 1.00 48.31 97 GLN A N 1
ATOM 699 C CA . GLN A 1 97 ? -16.357 4.561 26.489 1.00 48.31 97 GLN A CA 1
ATOM 700 C C . GLN A 1 97 ? -17.494 3.745 25.887 1.00 48.31 97 GLN A C 1
ATOM 702 O O . GLN A 1 97 ? -17.907 2.731 26.460 1.00 48.31 97 GLN A O 1
ATOM 707 N N . ALA A 1 98 ? -18.053 4.248 24.789 1.00 51.88 98 ALA A N 1
ATOM 708 C CA . ALA A 1 98 ? -18.975 3.494 23.972 1.00 51.88 98 ALA A CA 1
ATOM 709 C C . ALA A 1 98 ? -18.251 2.204 23.587 1.00 51.88 98 ALA A C 1
ATOM 711 O O . ALA A 1 98 ? -17.311 2.217 22.805 1.00 51.88 98 ALA A O 1
ATOM 712 N N . THR A 1 99 ? -18.634 1.096 24.215 1.00 48.81 99 THR A N 1
ATOM 713 C CA . THR A 1 99 ? -18.294 -0.225 23.707 1.00 48.81 99 THR A CA 1
ATOM 714 C C . THR A 1 99 ? -19.0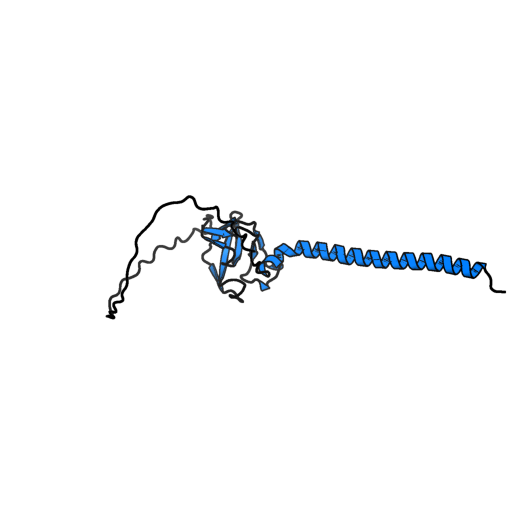90 -0.350 22.419 1.00 48.81 99 THR A C 1
ATOM 716 O O . THR A 1 99 ? -20.295 -0.600 22.476 1.00 48.81 99 THR A O 1
ATOM 719 N N . ASN A 1 100 ? -18.450 -0.048 21.288 1.00 55.25 100 ASN A N 1
ATOM 720 C CA . ASN A 1 100 ? -19.035 -0.263 19.973 1.00 55.25 100 ASN A CA 1
ATOM 721 C C . ASN A 1 100 ? -19.467 -1.733 19.905 1.00 55.25 100 ASN A C 1
ATOM 723 O O . ASN A 1 100 ? -18.693 -2.637 20.235 1.00 55.25 100 ASN A O 1
ATOM 727 N N . ASP A 1 101 ? -20.733 -1.966 19.573 1.00 52.34 101 ASP A N 1
ATOM 728 C CA . ASP A 1 101 ? -21.237 -3.310 19.315 1.00 52.34 101 ASP A CA 1
ATOM 729 C C . ASP A 1 101 ? -20.431 -3.846 18.114 1.00 52.34 101 ASP A C 1
ATOM 731 O O . ASP A 1 101 ? -20.446 -3.204 17.063 1.00 52.34 101 ASP A O 1
ATOM 735 N N . PRO A 1 102 ? -19.674 -4.955 18.228 1.00 57.25 102 PRO A N 1
ATOM 736 C CA . PRO A 1 102 ? -18.666 -5.352 17.233 1.00 57.25 102 PRO A CA 1
ATOM 737 C C . PRO A 1 102 ? -19.227 -5.738 15.851 1.00 57.25 102 PRO A C 1
ATOM 739 O O . PRO A 1 102 ? -18.452 -6.116 14.966 1.00 57.25 102 PRO A O 1
ATOM 742 N N . ASP A 1 103 ? -20.550 -5.674 15.680 1.00 63.69 103 ASP A N 1
ATOM 743 C CA . ASP A 1 103 ? -21.272 -6.047 14.467 1.00 63.69 103 ASP A CA 1
ATOM 744 C C . ASP A 1 103 ? -21.843 -4.842 13.687 1.00 63.69 103 ASP A C 1
ATOM 746 O O . ASP A 1 103 ? -22.225 -5.016 12.527 1.00 63.69 103 ASP A O 1
ATOM 750 N N . GLU A 1 104 ? -21.882 -3.628 14.255 1.00 80.81 104 GLU A N 1
ATOM 751 C CA . GLU A 1 104 ? -22.369 -2.427 13.558 1.00 80.81 104 GLU A CA 1
ATOM 752 C C . GLU A 1 104 ? -21.211 -1.469 13.253 1.00 80.81 104 GLU A C 1
ATOM 754 O O . GLU A 1 104 ? -20.634 -0.860 14.150 1.00 80.81 104 GLU A O 1
ATOM 759 N N . PHE A 1 105 ? -20.878 -1.335 11.964 1.00 89.94 105 PHE A N 1
ATOM 760 C CA . PHE A 1 105 ? -19.816 -0.443 11.499 1.00 89.94 105 PHE A CA 1
ATOM 761 C C . PHE A 1 105 ? -20.102 1.004 11.916 1.00 89.94 105 PHE A C 1
ATOM 763 O O . PHE A 1 105 ? -21.047 1.626 11.423 1.00 89.94 105 PHE A O 1
ATOM 770 N N . THR A 1 106 ? -19.251 1.551 12.783 1.00 91.94 106 THR A N 1
ATOM 771 C CA . THR A 1 106 ? -19.326 2.942 13.235 1.00 91.94 106 THR A CA 1
ATOM 772 C C . THR A 1 106 ? -18.087 3.694 12.772 1.00 91.94 106 THR A C 1
ATOM 774 O O . THR A 1 106 ? -16.994 3.523 13.301 1.00 91.94 106 THR A O 1
ATOM 777 N N . GLN A 1 107 ? -18.236 4.561 11.769 1.00 94.25 107 GLN A N 1
ATOM 778 C CA . GLN A 1 107 ? -17.098 5.334 11.278 1.00 94.25 107 GLN A CA 1
ATOM 779 C C . GLN A 1 107 ? -16.538 6.229 12.393 1.00 94.25 107 GLN A C 1
ATOM 781 O O . GLN A 1 107 ? -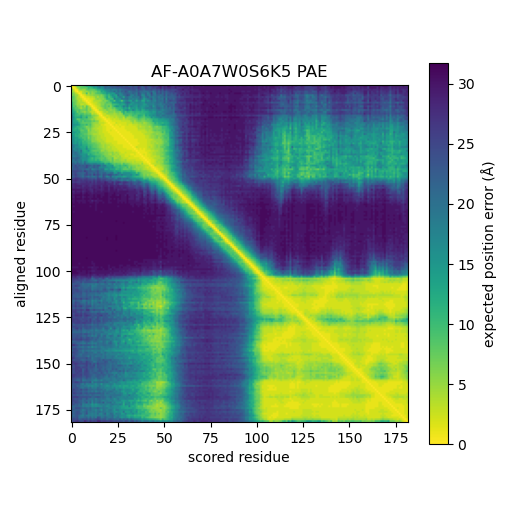17.194 7.169 12.836 1.00 94.25 107 GLN A O 1
ATOM 786 N N . SER A 1 108 ? -15.300 5.957 12.793 1.00 95.56 108 SER A N 1
ATOM 787 C CA . SER A 1 108 ? -14.546 6.755 13.766 1.00 95.56 108 SER A CA 1
ATOM 788 C C . SER A 1 108 ? -13.332 7.432 13.132 1.00 95.56 108 SER A C 1
ATOM 790 O O . SER A 1 108 ? -12.882 8.475 13.604 1.00 95.56 108 SER A O 1
ATOM 792 N N . HIS A 1 109 ? -12.804 6.857 12.050 1.00 95.94 109 HIS A N 1
ATOM 793 C CA . HIS A 1 109 ? -11.599 7.327 11.381 1.00 95.94 109 HIS A CA 1
ATOM 794 C C . HIS A 1 109 ? -11.751 7.293 9.857 1.00 95.94 109 HIS A C 1
ATOM 796 O O . HIS A 1 109 ? -12.680 6.705 9.294 1.00 95.94 109 HIS A O 1
ATOM 802 N N . VAL A 1 110 ? -10.804 7.930 9.177 1.00 96.31 110 VAL A N 1
ATOM 803 C CA . VAL A 1 110 ? -10.582 7.819 7.736 1.00 96.31 110 VAL A CA 1
ATOM 804 C C . VAL A 1 110 ? -9.119 7.497 7.460 1.00 96.31 110 VAL A C 1
ATOM 806 O O . VAL A 1 110 ? -8.227 7.972 8.166 1.00 96.31 110 VAL A O 1
ATOM 809 N N . SER A 1 111 ? -8.853 6.706 6.421 1.00 94.62 111 SER A N 1
ATOM 810 C CA . SER A 1 111 ? -7.488 6.522 5.921 1.00 94.62 111 SER A CA 1
ATOM 811 C C . SER A 1 111 ? -6.947 7.816 5.302 1.00 94.62 111 SER A C 1
ATOM 813 O O . SER A 1 111 ? -7.702 8.736 4.968 1.00 94.62 111 SER A O 1
ATOM 815 N N . ASN A 1 112 ? -5.625 7.876 5.132 1.00 93.12 112 ASN A N 1
ATOM 816 C CA . ASN A 1 112 ? -4.901 9.017 4.581 1.00 93.12 112 ASN A CA 1
ATOM 817 C C . ASN A 1 112 ? -5.627 9.631 3.359 1.00 93.12 112 ASN A C 1
ATOM 819 O O . ASN A 1 112 ? -5.985 8.905 2.431 1.00 93.12 112 ASN A O 1
ATOM 823 N N . PRO A 1 113 ? -5.858 10.957 3.321 1.00 90.00 113 PRO A N 1
ATOM 824 C CA . PRO A 1 113 ? -6.648 11.583 2.261 1.00 90.00 113 PRO A CA 1
ATOM 825 C C . PRO A 1 113 ? -5.897 11.789 0.940 1.00 90.00 113 PRO A C 1
ATOM 827 O O . PRO A 1 113 ? -6.504 12.173 -0.058 1.00 90.00 113 PRO A O 1
ATOM 830 N N . VAL A 1 114 ? -4.580 11.582 0.922 1.00 89.00 114 VAL A N 1
ATOM 831 C CA . VAL A 1 114 ? -3.726 11.855 -0.241 1.00 89.00 114 VAL A CA 1
ATOM 832 C C . VAL A 1 114 ? -3.294 10.569 -0.937 1.00 89.00 114 VAL A C 1
ATOM 834 O O . VAL A 1 114 ? -3.207 10.543 -2.164 1.00 89.00 114 VAL A O 1
ATOM 837 N N . GLN A 1 115 ? -3.036 9.507 -0.174 1.00 88.06 115 GLN A N 1
ATOM 838 C CA . GLN A 1 115 ? -2.433 8.277 -0.684 1.00 88.06 115 GLN A CA 1
ATOM 839 C C . GLN A 1 115 ? -3.195 7.023 -0.268 1.00 88.06 115 GLN A C 1
ATOM 841 O O . GLN A 1 115 ? -3.967 7.019 0.689 1.00 88.06 115 GLN A O 1
ATOM 846 N N . ASN A 1 116 ? -2.939 5.939 -0.996 1.00 91.94 116 ASN A N 1
ATOM 847 C CA . ASN A 1 116 ? -3.437 4.621 -0.632 1.00 91.94 116 ASN A CA 1
ATOM 848 C C . ASN A 1 116 ? -2.677 4.087 0.585 1.00 91.94 116 ASN A C 1
ATOM 850 O O . ASN A 1 116 ? -1.476 4.314 0.718 1.00 91.94 116 ASN A O 1
ATOM 854 N N . VAL A 1 117 ? -3.370 3.326 1.428 1.00 92.25 117 VAL A N 1
ATOM 855 C CA . VAL A 1 117 ? -2.832 2.800 2.689 1.00 92.25 117 VAL A CA 1
ATOM 856 C C . VAL A 1 117 ? -2.998 1.288 2.727 1.00 92.25 117 VAL A C 1
ATOM 858 O O . VAL A 1 117 ? -4.022 0.760 2.301 1.00 92.25 117 VAL A O 1
ATOM 861 N N . ASN A 1 118 ? -2.007 0.563 3.235 1.00 94.12 118 ASN A N 1
ATOM 862 C CA . ASN A 1 118 ? -2.111 -0.885 3.373 1.00 94.12 118 ASN A CA 1
ATOM 863 C C . ASN A 1 118 ? -2.807 -1.272 4.683 1.00 94.12 118 ASN A C 1
ATOM 865 O O . ASN A 1 118 ? -2.315 -0.978 5.768 1.00 94.12 118 ASN A O 1
ATOM 869 N N . LEU A 1 119 ? -3.905 -2.018 4.573 1.00 94.94 119 LEU A N 1
ATOM 870 C CA . LEU A 1 119 ? -4.518 -2.738 5.684 1.00 94.94 119 LEU A CA 1
ATOM 871 C C . LEU A 1 119 ? -3.739 -4.034 5.911 1.00 94.94 119 LEU A C 1
ATOM 873 O O . LEU A 1 119 ? -3.681 -4.887 5.017 1.00 94.94 119 LEU A O 1
ATOM 877 N N . ARG A 1 120 ? -3.124 -4.198 7.085 1.00 94.81 120 ARG A N 1
ATOM 878 C CA . ARG A 1 120 ? -2.229 -5.328 7.370 1.00 94.81 120 ARG A CA 1
ATOM 879 C C . ARG A 1 120 ? -2.820 -6.330 8.356 1.00 94.81 120 ARG A C 1
ATOM 881 O O . ARG A 1 120 ? -3.546 -5.977 9.268 1.00 94.81 120 ARG A O 1
ATOM 888 N N . SER A 1 121 ? -2.470 -7.603 8.228 1.00 94.88 121 SER A N 1
ATOM 889 C CA . SER A 1 121 ? -2.924 -8.661 9.141 1.00 94.88 121 SER A CA 1
ATOM 890 C C . SER A 1 121 ? -2.179 -8.655 10.479 1.00 94.88 121 SER A C 1
ATOM 892 O O . SER A 1 121 ? -2.623 -9.281 11.435 1.00 94.88 121 SER A O 1
ATOM 894 N N . VAL A 1 122 ? -1.025 -7.987 10.540 1.00 93.06 122 VAL A N 1
ATOM 895 C CA . VAL A 1 122 ? -0.181 -7.844 11.732 1.00 93.06 122 VAL A CA 1
ATOM 896 C C . VAL A 1 122 ? 0.337 -6.403 11.829 1.00 93.06 122 VAL A C 1
ATOM 898 O O . VAL A 1 122 ? 0.561 -5.789 10.780 1.00 93.06 122 VAL A O 1
ATOM 901 N N . PRO A 1 123 ? 0.587 -5.877 13.042 1.00 92.31 123 PRO A N 1
ATOM 902 C CA . PRO A 1 123 ? 1.083 -4.516 13.259 1.00 92.31 123 PRO A CA 1
ATOM 903 C C . PRO A 1 123 ? 2.588 -4.425 12.965 1.00 92.31 123 PRO A C 1
ATOM 905 O O . PRO A 1 123 ? 3.433 -4.328 13.855 1.00 92.31 123 PRO A O 1
ATOM 908 N N . SER A 1 124 ? 2.963 -4.581 11.695 1.00 86.31 124 SER A N 1
ATOM 909 C CA . SER A 1 124 ? 4.362 -4.534 11.276 1.00 86.31 124 SER A CA 1
ATOM 910 C C . SER A 1 124 ? 4.519 -4.139 9.813 1.00 86.31 124 SER A C 1
ATOM 912 O O . SER A 1 124 ? 4.016 -4.815 8.910 1.00 86.31 124 SER A O 1
ATOM 914 N N . ALA A 1 125 ? 5.337 -3.113 9.573 1.00 79.25 125 ALA A N 1
ATOM 915 C CA . ALA A 1 125 ? 5.822 -2.780 8.238 1.00 79.25 125 ALA A CA 1
ATOM 916 C C . ALA A 1 125 ? 6.778 -3.867 7.708 1.00 79.25 125 ALA A C 1
ATOM 918 O O . ALA A 1 125 ? 6.751 -4.208 6.529 1.00 79.25 125 ALA A O 1
ATOM 919 N N . ALA A 1 126 ? 7.572 -4.501 8.581 1.00 77.62 126 ALA A N 1
ATOM 920 C CA . ALA A 1 126 ? 8.593 -5.484 8.202 1.00 77.62 126 ALA A CA 1
ATOM 921 C C . ALA A 1 126 ? 8.036 -6.830 7.691 1.00 77.62 126 ALA A C 1
ATOM 923 O O . ALA A 1 126 ? 8.786 -7.623 7.121 1.00 77.62 126 ALA A O 1
ATOM 924 N N . GLY A 1 127 ? 6.733 -7.092 7.851 1.00 71.06 127 GLY A N 1
ATOM 925 C CA . GLY A 1 127 ? 6.071 -8.314 7.373 1.00 71.06 127 GLY A CA 1
ATOM 926 C C . GLY A 1 127 ? 6.015 -8.467 5.844 1.00 71.06 127 GLY A C 1
ATOM 927 O O . GLY A 1 127 ? 5.694 -9.544 5.337 1.00 71.06 127 GLY A O 1
ATOM 928 N N . GLY A 1 128 ? 6.358 -7.413 5.095 1.00 77.50 128 GLY A N 1
ATOM 929 C CA . GLY A 1 128 ? 6.353 -7.410 3.632 1.00 77.50 128 GLY A CA 1
ATOM 930 C C . GLY A 1 128 ? 4.940 -7.430 3.037 1.00 77.50 128 GLY A C 1
ATOM 931 O O . GLY A 1 128 ? 3.957 -7.161 3.721 1.00 77.50 128 GLY A O 1
ATOM 932 N N . GLY A 1 129 ? 4.827 -7.730 1.740 1.00 81.06 129 GLY A N 1
ATOM 933 C CA . GLY A 1 129 ? 3.536 -7.731 1.034 1.00 81.06 129 GLY A CA 1
ATOM 934 C C . GLY A 1 129 ? 2.583 -8.857 1.455 1.00 81.06 129 GLY A C 1
ATOM 935 O O . GLY A 1 129 ? 1.378 -8.726 1.289 1.00 81.06 129 GLY A O 1
ATOM 936 N N . ALA A 1 130 ? 3.099 -9.943 2.041 1.00 83.88 130 ALA A N 1
ATOM 937 C CA . ALA A 1 130 ? 2.293 -11.095 2.459 1.00 83.88 130 ALA A CA 1
ATOM 938 C C . ALA A 1 130 ? 1.341 -10.786 3.625 1.00 83.88 130 ALA A C 1
ATOM 940 O O . ALA A 1 130 ? 0.378 -11.516 3.835 1.00 83.88 130 ALA A O 1
ATOM 941 N N . THR A 1 131 ? 1.608 -9.719 4.381 1.00 88.56 131 THR A N 1
ATOM 942 C CA . THR A 1 131 ? 0.736 -9.276 5.470 1.00 88.56 131 THR A CA 1
ATOM 943 C C . THR A 1 131 ? -0.309 -8.272 5.007 1.00 88.56 131 THR A C 1
ATOM 945 O O . THR A 1 131 ? -1.129 -7.871 5.818 1.00 88.56 131 THR A O 1
ATOM 948 N N . VAL A 1 132 ? -0.271 -7.805 3.755 1.00 91.88 132 VAL A N 1
ATOM 949 C CA . VAL A 1 132 ? -1.255 -6.843 3.247 1.00 91.88 132 VAL A CA 1
ATOM 950 C C . VAL A 1 132 ? -2.547 -7.597 2.948 1.00 91.88 132 VAL A C 1
ATOM 952 O O . VAL A 1 132 ? -2.621 -8.358 1.986 1.00 91.88 132 VAL A O 1
ATOM 955 N N . VAL A 1 133 ? -3.557 -7.383 3.790 1.00 93.44 133 VAL A N 1
ATOM 956 C CA . VAL A 1 133 ? -4.921 -7.897 3.606 1.00 93.44 133 VAL A CA 1
ATOM 957 C C . VAL A 1 133 ? -5.551 -7.201 2.406 1.00 93.44 133 VAL A C 1
ATOM 959 O O . VAL A 1 133 ? -6.104 -7.851 1.521 1.00 93.44 133 VAL A O 1
ATOM 962 N N . ARG A 1 134 ? -5.421 -5.870 2.356 1.00 93.19 134 ARG A N 1
ATOM 963 C CA . ARG A 1 134 ? -5.987 -5.035 1.299 1.00 93.19 134 ARG A CA 1
ATOM 964 C C . ARG A 1 134 ? -5.232 -3.717 1.176 1.00 93.19 134 ARG A C 1
ATOM 966 O O . ARG A 1 134 ? -4.745 -3.179 2.163 1.00 93.19 134 ARG A O 1
ATOM 973 N N . VAL A 1 135 ? -5.183 -3.180 -0.039 1.00 94.25 135 VAL A N 1
ATOM 974 C CA . VAL A 1 135 ? -4.770 -1.793 -0.284 1.00 94.25 135 VAL A CA 1
ATOM 975 C C . VAL A 1 135 ? -6.025 -0.924 -0.264 1.00 94.25 135 VAL A C 1
ATOM 977 O O . VAL A 1 135 ? -6.916 -1.102 -1.098 1.00 94.25 135 VAL A O 1
ATOM 980 N N . LEU A 1 136 ? -6.110 -0.017 0.701 1.00 94.12 136 LEU A N 1
ATOM 981 C CA . LEU A 1 136 ? -7.220 0.908 0.876 1.00 94.12 136 LEU A CA 1
ATOM 982 C C . LEU A 1 136 ? -7.002 2.161 0.020 1.00 94.12 136 LEU A C 1
ATOM 984 O O . LEU A 1 136 ? -5.904 2.727 0.046 1.00 94.12 136 LEU A O 1
ATOM 988 N N . PRO A 1 137 ? -8.021 2.620 -0.725 1.00 94.12 137 PRO A N 1
ATOM 989 C CA . PRO A 1 137 ? -8.005 3.942 -1.338 1.00 94.12 137 PRO A CA 1
ATOM 990 C C . PRO A 1 137 ? -7.821 5.061 -0.305 1.00 94.12 137 PRO A C 1
ATOM 992 O O . PRO A 1 137 ? -8.095 4.886 0.889 1.00 94.12 137 PRO A O 1
ATOM 995 N N . ALA A 1 138 ? -7.407 6.232 -0.781 1.00 93.19 138 ALA A N 1
ATOM 996 C CA . ALA A 1 138 ? -7.402 7.439 0.033 1.00 93.19 138 ALA A CA 1
ATOM 997 C C . ALA A 1 138 ? -8.806 7.754 0.592 1.00 93.19 138 ALA A C 1
ATOM 999 O O . ALA A 1 138 ? -9.809 7.529 -0.091 1.00 93.19 138 ALA A O 1
ATOM 1000 N N . SER A 1 139 ? -8.871 8.287 1.816 1.00 94.31 139 SER A N 1
ATOM 1001 C CA . SER A 1 139 ? -10.122 8.654 2.507 1.00 94.31 139 SER A CA 1
ATOM 1002 C C . SER A 1 139 ? -11.140 7.512 2.667 1.00 94.31 139 SER A C 1
ATOM 1004 O O . SER A 1 139 ? -12.348 7.745 2.654 1.00 94.31 139 SER A O 1
ATOM 1006 N N . THR A 1 140 ? -10.674 6.275 2.823 1.00 96.25 140 THR A N 1
ATOM 1007 C CA . THR A 1 140 ? -11.542 5.128 3.124 1.00 96.25 140 THR A CA 1
ATOM 1008 C C . THR A 1 140 ? -12.082 5.247 4.558 1.00 96.25 140 THR A C 1
ATOM 1010 O O . THR A 1 140 ? -11.271 5.448 5.463 1.00 96.25 140 THR A O 1
ATOM 1013 N N . PRO A 1 141 ? -13.403 5.114 4.793 1.00 96.56 141 PRO A N 1
ATOM 1014 C CA . PRO A 1 141 ? -13.987 5.073 6.136 1.00 96.56 141 PRO A CA 1
ATOM 1015 C C . PRO A 1 141 ? -13.501 3.870 6.949 1.00 96.56 141 PRO A C 1
ATOM 1017 O O . PRO A 1 141 ? -13.424 2.754 6.429 1.00 96.56 141 PRO A O 1
ATOM 1020 N N . LEU A 1 142 ? -13.206 4.095 8.229 1.00 96.94 142 LEU A N 1
ATOM 1021 C CA . LEU A 1 142 ? -12.685 3.090 9.152 1.00 96.94 142 LEU A CA 1
ATOM 1022 C C . LEU A 1 142 ? -13.444 3.130 10.483 1.00 96.94 142 LEU A C 1
ATOM 1024 O O . LEU A 1 142 ? -13.727 4.205 11.019 1.00 96.94 142 LEU A O 1
ATOM 1028 N N . ASP A 1 143 ? -13.718 1.949 11.024 1.00 96.25 143 ASP A N 1
ATOM 1029 C CA . ASP A 1 143 ? -14.205 1.752 12.386 1.00 96.25 143 ASP A CA 1
ATOM 1030 C C . ASP A 1 143 ? -13.062 1.228 13.256 1.00 96.25 143 ASP A C 1
ATOM 1032 O O . ASP A 1 143 ? -12.376 0.278 12.877 1.00 96.25 143 ASP A O 1
ATOM 1036 N N . PHE A 1 144 ? -12.815 1.883 14.384 1.00 95.81 144 PHE A N 1
ATOM 1037 C CA . PHE A 1 144 ? -11.686 1.608 15.259 1.00 95.81 144 PHE A CA 1
ATOM 1038 C C . PHE A 1 144 ? -12.125 0.605 16.309 1.00 95.81 144 PHE A C 1
ATOM 1040 O O . PHE A 1 144 ? -13.109 0.818 17.011 1.00 95.81 144 PHE A O 1
ATOM 1047 N N . LEU A 1 145 ? -11.376 -0.486 16.419 1.00 95.06 145 LEU A N 1
ATOM 1048 C CA . LEU A 1 145 ? -11.744 -1.628 17.249 1.00 95.06 145 LEU A CA 1
ATOM 1049 C C . LEU A 1 145 ? -11.096 -1.593 18.643 1.00 95.06 145 LEU A C 1
ATOM 1051 O O . LEU A 1 145 ? -10.966 -2.642 19.270 1.00 95.06 145 LEU A O 1
ATOM 1055 N N . ASP A 1 146 ? -10.674 -0.410 19.107 1.00 94.19 146 ASP A N 1
ATOM 1056 C CA . ASP A 1 146 ? -10.044 -0.183 20.418 1.00 94.19 146 ASP A CA 1
ATOM 1057 C C . ASP A 1 146 ? -8.803 -1.062 20.692 1.00 94.19 146 ASP A C 1
ATOM 1059 O O . ASP A 1 146 ? -8.494 -1.379 21.843 1.00 94.19 146 ASP A O 1
ATOM 1063 N N . ASP A 1 147 ? -8.080 -1.464 19.641 1.00 95.31 147 ASP A N 1
ATOM 1064 C CA . ASP A 1 147 ? -6.850 -2.254 19.755 1.00 95.31 147 ASP A CA 1
ATOM 1065 C C . ASP A 1 147 ? -5.674 -1.524 19.098 1.00 95.31 147 ASP A C 1
ATOM 1067 O O . ASP A 1 147 ? -5.754 -1.051 17.958 1.00 95.31 147 ASP A O 1
ATOM 1071 N N . GLU A 1 148 ? -4.577 -1.435 19.846 1.00 95.75 148 GLU A N 1
ATOM 1072 C CA . GLU A 1 148 ? -3.369 -0.704 19.486 1.00 95.75 148 GLU A CA 1
ATOM 1073 C C . GLU A 1 148 ? -2.120 -1.525 19.799 1.00 95.75 148 GLU A C 1
ATOM 1075 O O . GLU A 1 148 ? -2.012 -2.203 20.824 1.00 95.75 148 GLU A O 1
ATOM 1080 N N . ALA A 1 149 ? -1.122 -1.420 18.926 1.00 94.56 149 ALA A N 1
ATOM 1081 C CA . ALA A 1 149 ? 0.167 -2.066 19.104 1.00 94.56 149 ALA A CA 1
ATOM 1082 C C . ALA A 1 149 ? 1.311 -1.073 18.867 1.00 94.56 149 ALA A C 1
ATOM 1084 O O . ALA A 1 149 ? 1.252 -0.273 17.934 1.00 94.56 149 ALA A O 1
ATOM 1085 N N . PRO A 1 150 ? 2.391 -1.126 19.665 1.00 93.12 150 PRO A N 1
ATOM 1086 C CA . PRO A 1 150 ? 3.513 -0.221 19.487 1.00 93.12 150 PRO A CA 1
ATOM 1087 C C . PRO A 1 150 ? 4.255 -0.515 18.184 1.00 93.12 150 PRO A C 1
ATOM 1089 O O . PRO A 1 150 ? 4.461 -1.669 17.790 1.00 93.12 150 PRO A O 1
ATOM 1092 N N . THR A 1 151 ? 4.735 0.544 17.553 1.00 89.19 151 THR A N 1
ATOM 1093 C CA . THR A 1 151 ? 5.547 0.448 16.346 1.00 89.19 151 THR A CA 1
ATOM 1094 C C . THR A 1 151 ? 7.009 0.117 16.669 1.00 89.19 151 THR A C 1
ATOM 1096 O O . THR A 1 151 ? 7.573 0.572 17.662 1.00 89.19 151 THR A O 1
ATOM 1099 N N . GLN A 1 152 ? 7.670 -0.673 15.812 1.00 85.94 152 GLN A N 1
ATOM 1100 C CA . GLN A 1 152 ? 9.088 -1.037 15.992 1.00 85.94 152 GLN A CA 1
ATOM 1101 C C . GLN A 1 152 ? 10.053 0.127 15.707 1.00 85.94 152 GLN A C 1
ATOM 1103 O O . GLN A 1 152 ? 11.158 0.152 16.249 1.00 85.94 152 GLN A O 1
ATOM 1108 N N . ASN A 1 153 ? 9.652 1.073 14.853 1.00 81.88 153 ASN A N 1
ATOM 1109 C CA . ASN A 1 153 ? 10.426 2.257 14.488 1.00 81.88 153 ASN A CA 1
ATOM 1110 C C . ASN A 1 153 ? 9.571 3.545 14.536 1.00 81.88 153 ASN A C 1
ATOM 1112 O O . ASN A 1 153 ? 9.167 4.051 13.487 1.00 81.88 153 ASN A O 1
ATOM 1116 N N . PRO A 1 154 ? 9.316 4.102 15.736 1.00 84.81 154 PRO A N 1
ATOM 1117 C CA . PRO A 1 154 ? 8.422 5.251 15.908 1.00 84.81 154 PRO A CA 1
ATOM 1118 C C . PRO A 1 154 ? 8.825 6.497 15.111 1.00 84.81 154 PRO A C 1
ATOM 1120 O O . PRO A 1 154 ? 7.982 7.274 14.681 1.00 84.81 154 PRO A O 1
ATOM 1123 N N . ALA A 1 155 ? 10.126 6.666 14.853 1.00 81.88 155 ALA A N 1
ATOM 1124 C CA . ALA A 1 155 ? 10.655 7.816 14.123 1.00 81.88 155 ALA A CA 1
ATOM 1125 C C . ALA A 1 155 ? 10.226 7.872 12.645 1.00 81.88 155 ALA A C 1
ATOM 1127 O O . ALA A 1 155 ? 10.332 8.932 12.033 1.00 81.88 155 ALA A O 1
ATOM 1128 N N . VAL A 1 156 ? 9.806 6.745 12.062 1.00 79.38 156 VAL A N 1
ATOM 1129 C CA . VAL A 1 156 ? 9.436 6.644 10.638 1.00 79.38 156 VAL A CA 1
ATOM 1130 C C . VAL A 1 156 ? 7.995 6.176 10.468 1.00 79.38 156 VAL A C 1
ATOM 1132 O O . VAL A 1 156 ? 7.287 6.679 9.604 1.00 79.38 156 VAL A O 1
ATOM 1135 N N . ASP A 1 157 ? 7.562 5.225 11.290 1.00 79.12 157 ASP A N 1
ATOM 1136 C CA . ASP A 1 157 ? 6.292 4.518 11.127 1.00 79.12 157 ASP A CA 1
ATOM 1137 C C . ASP A 1 157 ? 5.177 5.053 12.052 1.00 79.12 157 ASP A C 1
ATOM 1139 O O . ASP A 1 157 ? 4.082 4.495 12.074 1.00 79.12 157 ASP A O 1
ATOM 1143 N N . GLY A 1 158 ? 5.438 6.124 12.809 1.00 84.00 158 GLY A N 1
ATOM 1144 C CA . GLY A 1 158 ? 4.513 6.640 13.818 1.00 84.00 158 GLY A CA 1
ATOM 1145 C C . GLY A 1 158 ? 4.551 5.854 15.125 1.00 84.00 158 GLY A C 1
ATOM 1146 O O . GLY A 1 158 ? 5.165 4.790 15.213 1.00 84.00 158 GLY A O 1
ATOM 1147 N N . ASP A 1 159 ? 3.897 6.377 16.158 1.00 88.81 159 ASP A N 1
ATOM 1148 C CA . ASP A 1 159 ? 4.007 5.832 17.514 1.00 88.81 159 ASP A CA 1
ATOM 1149 C C . ASP A 1 159 ? 3.295 4.478 17.666 1.00 88.81 159 ASP A C 1
ATOM 1151 O O . ASP A 1 159 ? 3.810 3.574 18.341 1.00 88.81 159 ASP A O 1
ATOM 1155 N N . SER A 1 160 ? 2.164 4.297 16.980 1.00 93.81 160 SER A N 1
ATOM 1156 C CA . SER A 1 160 ? 1.327 3.108 17.124 1.00 93.81 160 SER A CA 1
ATOM 1157 C C . SER A 1 160 ? 0.731 2.586 15.808 1.00 93.81 160 SER A C 1
ATOM 1159 O O . SER A 1 160 ? 0.645 3.272 14.785 1.00 93.81 160 SER A O 1
ATOM 1161 N N . TRP A 1 161 ? 0.332 1.317 15.848 1.00 95.69 161 TRP A N 1
ATOM 1162 C CA . TRP A 1 161 ? -0.584 0.679 14.912 1.00 95.69 161 TRP A CA 1
ATOM 1163 C C . TRP A 1 161 ? -1.954 0.596 15.563 1.00 95.69 161 TRP A C 1
ATOM 1165 O O . TRP A 1 161 ? -2.052 0.158 16.703 1.00 95.69 161 TRP A O 1
ATOM 1175 N N . MET A 1 162 ? -2.991 0.918 14.808 1.00 96.44 162 MET A N 1
ATOM 1176 C CA . MET A 1 162 ? -4.385 0.880 15.231 1.00 96.44 162 MET A CA 1
ATOM 1177 C C . MET A 1 162 ? -5.128 -0.199 14.437 1.00 96.44 162 MET A C 1
ATOM 1179 O O . MET A 1 162 ? -4.900 -0.363 13.230 1.00 96.44 162 MET A O 1
ATOM 1183 N N . PHE A 1 163 ? -5.989 -0.966 15.105 1.00 96.88 163 PHE A N 1
ATOM 1184 C CA . PHE A 1 163 ? -6.784 -2.022 14.483 1.00 96.88 163 PHE A CA 1
ATOM 1185 C C . PHE A 1 163 ? -8.150 -1.490 14.046 1.00 96.88 163 PHE A C 1
ATOM 1187 O O . PHE A 1 163 ? -8.912 -0.948 14.846 1.00 96.88 163 PHE A O 1
ATOM 1194 N N . PHE A 1 164 ? -8.469 -1.680 12.768 1.00 96.88 164 PHE A N 1
ATOM 1195 C CA . PHE A 1 164 ? -9.687 -1.173 12.153 1.00 96.88 164 PHE A CA 1
ATOM 1196 C C . PHE A 1 164 ? -10.494 -2.267 11.464 1.00 96.88 164 PHE A C 1
ATOM 1198 O O . PHE A 1 164 ? -9.961 -3.295 11.036 1.00 96.88 164 PHE A O 1
ATOM 1205 N N . GLN A 1 165 ? -11.778 -1.980 11.289 1.00 95.81 165 GLN A N 1
ATOM 1206 C CA . GLN A 1 165 ? -12.689 -2.643 10.369 1.00 95.81 165 GLN A CA 1
ATOM 1207 C C . GLN A 1 165 ? -13.085 -1.675 9.248 1.00 95.81 165 GLN A C 1
ATOM 1209 O O . GLN A 1 165 ? -13.308 -0.491 9.489 1.00 95.81 165 GLN A O 1
ATOM 1214 N N . THR A 1 166 ? -13.165 -2.167 8.012 1.00 95.81 166 THR A N 1
ATOM 1215 C CA . THR A 1 166 ? -13.728 -1.425 6.873 1.00 95.81 166 THR A CA 1
ATOM 1216 C C . THR A 1 166 ? -15.234 -1.666 6.757 1.00 95.81 166 THR A C 1
ATOM 1218 O O . THR A 1 166 ? -15.757 -2.637 7.305 1.00 95.81 166 THR A O 1
ATOM 1221 N N . GLU A 1 167 ? -15.935 -0.830 5.986 1.00 93.69 167 GLU A N 1
ATOM 1222 C CA . GLU A 1 167 ? -17.371 -1.006 5.693 1.00 93.69 167 GLU A CA 1
ATOM 1223 C C . GLU A 1 167 ? -17.673 -2.368 5.031 1.00 93.69 167 GLU A C 1
ATOM 1225 O O . GLU A 1 167 ? -18.710 -2.979 5.281 1.00 93.69 167 GLU A O 1
ATOM 1230 N N . ASP A 1 168 ? -16.722 -2.893 4.251 1.00 92.31 168 ASP A N 1
ATOM 1231 C CA . ASP A 1 168 ? -16.807 -4.214 3.614 1.00 92.31 168 ASP A CA 1
ATOM 1232 C C . ASP A 1 168 ? -16.575 -5.381 4.604 1.00 92.31 168 ASP A C 1
ATOM 1234 O O . ASP A 1 168 ? -16.722 -6.549 4.239 1.00 92.31 168 ASP A O 1
ATOM 1238 N N . GLY A 1 169 ? -16.200 -5.085 5.854 1.00 92.81 169 GLY A N 1
ATOM 1239 C CA . GLY A 1 169 ? -15.947 -6.061 6.914 1.00 92.81 169 GLY A CA 1
ATOM 1240 C C . GLY A 1 169 ? -14.507 -6.577 7.003 1.00 92.81 169 GLY A C 1
ATOM 1241 O O . GLY A 1 169 ? -14.229 -7.439 7.841 1.00 92.81 169 GLY A O 1
ATOM 1242 N N . ASP A 1 170 ? -13.580 -6.062 6.189 1.00 94.81 170 ASP A N 1
ATOM 1243 C CA . ASP A 1 170 ? -12.161 -6.419 6.295 1.00 94.81 170 ASP A CA 1
ATOM 1244 C C . ASP A 1 170 ? -11.574 -5.839 7.586 1.00 94.81 170 ASP A C 1
ATOM 1246 O O . ASP A 1 170 ? -11.758 -4.658 7.875 1.00 94.81 170 ASP A O 1
ATOM 1250 N N . LYS A 1 171 ? -10.826 -6.652 8.339 1.00 96.00 171 LYS A N 1
ATOM 1251 C CA . LYS A 1 171 ? -10.164 -6.229 9.581 1.00 96.00 171 LYS A CA 1
ATOM 1252 C C . LYS A 1 171 ? -8.651 -6.237 9.431 1.00 96.00 171 LYS A C 1
ATOM 1254 O O . LYS A 1 171 ? -8.088 -7.154 8.827 1.00 96.00 171 LYS A O 1
ATOM 1259 N N . GLY A 1 172 ? -7.985 -5.242 10.003 1.00 95.94 172 GLY A N 1
ATOM 1260 C CA . GLY A 1 172 ? -6.534 -5.155 9.949 1.00 95.94 172 GLY A CA 1
ATOM 1261 C C . GLY A 1 172 ? -5.946 -3.925 10.625 1.00 95.94 172 GLY A C 1
ATOM 1262 O O . GLY A 1 172 ? -6.643 -3.033 11.088 1.00 95.94 172 GLY A O 1
ATOM 1263 N N . TRP A 1 173 ? -4.625 -3.911 10.660 1.00 96.44 173 TRP A N 1
ATOM 1264 C CA . TRP A 1 173 ? -3.780 -2.911 11.280 1.00 96.44 173 TRP A CA 1
ATOM 1265 C C . TRP A 1 173 ? -3.374 -1.849 10.268 1.00 96.44 173 TRP A C 1
ATOM 1267 O O . TRP A 1 173 ? -2.94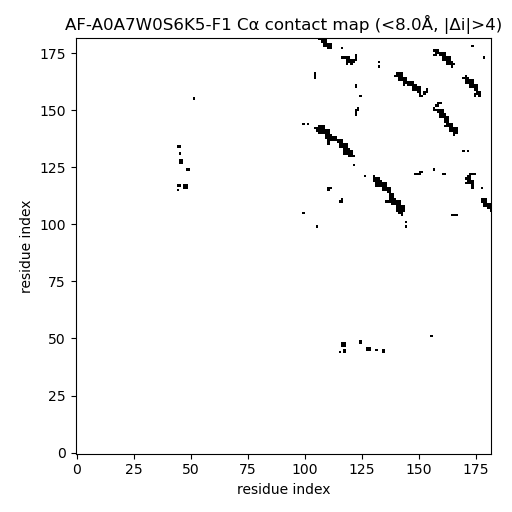8 -2.174 9.154 1.00 96.44 173 TRP A O 1
ATOM 1277 N N . ILE A 1 174 ? -3.456 -0.591 10.684 1.00 94.88 174 ILE A N 1
ATOM 1278 C CA . ILE A 1 174 ? -2.969 0.579 9.952 1.00 94.88 174 ILE A CA 1
ATOM 1279 C C . ILE A 1 174 ? -2.111 1.403 10.914 1.00 94.88 174 ILE A C 1
ATOM 1281 O O . ILE A 1 174 ? -2.356 1.400 12.118 1.00 94.88 174 ILE A O 1
ATOM 1285 N N . ARG A 1 175 ? -1.082 2.087 10.412 1.00 93.62 175 ARG A N 1
ATOM 1286 C CA . ARG A 1 175 ? -0.288 3.007 11.235 1.00 93.62 175 ARG A CA 1
ATOM 1287 C C . ARG A 1 175 ? -1.131 4.219 11.605 1.00 93.62 175 ARG A C 1
ATOM 1289 O O . ARG A 1 175 ? -1.798 4.777 10.738 1.00 93.62 175 ARG A O 1
ATOM 1296 N N . GLU A 1 176 ? -1.035 4.670 12.847 1.00 92.88 176 GLU A N 1
ATOM 1297 C CA . GLU A 1 176 ? -1.729 5.868 13.334 1.00 92.88 176 GLU A CA 1
ATOM 1298 C C . GLU A 1 176 ? -1.513 7.073 12.401 1.00 92.88 176 GLU A C 1
ATOM 1300 O O . GLU A 1 176 ? -2.470 7.732 11.996 1.00 92.88 176 GLU A O 1
ATOM 1305 N N . ILE A 1 177 ? -0.269 7.280 11.947 1.00 91.88 177 ILE A N 1
ATOM 1306 C CA . ILE A 1 177 ? 0.129 8.368 11.034 1.00 91.88 177 ILE A CA 1
ATOM 1307 C C . ILE A 1 177 ? -0.564 8.341 9.661 1.00 91.88 177 ILE A C 1
ATOM 1309 O O . ILE A 1 177 ? -0.583 9.355 8.964 1.00 91.88 177 ILE A O 1
ATOM 1313 N N . ASP A 1 178 ? -1.129 7.200 9.263 1.00 93.06 178 ASP A N 1
ATOM 1314 C CA . ASP A 1 178 ? -1.861 7.027 8.007 1.00 93.06 178 ASP A CA 1
ATOM 1315 C C . ASP A 1 178 ? -3.382 7.162 8.189 1.00 93.06 178 ASP A C 1
ATOM 1317 O O . ASP A 1 178 ? -4.140 6.874 7.258 1.00 93.06 178 ASP A O 1
ATOM 1321 N N . THR A 1 179 ? -3.844 7.604 9.361 1.00 94.00 179 THR A N 1
ATOM 1322 C CA . THR A 1 179 ? -5.268 7.773 9.679 1.00 94.00 179 THR A CA 1
ATOM 1323 C C . THR A 1 179 ? -5.577 9.158 10.236 1.00 94.00 179 THR A C 1
ATOM 1325 O O . THR A 1 179 ? -4.700 9.879 10.708 1.00 94.00 179 THR A O 1
ATOM 1328 N N . GLN A 1 180 ? -6.840 9.567 10.132 1.00 93.62 180 GLN A N 1
ATOM 1329 C CA . GLN A 1 180 ? -7.361 10.794 10.730 1.00 93.62 180 GLN A CA 1
ATOM 1330 C C . GLN A 1 180 ? -8.685 10.484 11.419 1.00 93.62 180 GLN A C 1
ATOM 1332 O O . GLN A 1 180 ? -9.514 9.766 10.863 1.00 93.62 180 GLN A O 1
ATOM 1337 N N . GLN A 1 181 ? -8.888 11.030 12.614 1.00 91.25 181 GLN A N 1
ATOM 1338 C CA . GLN A 1 181 ? -10.160 10.918 13.325 1.00 91.25 181 GLN A CA 1
ATOM 1339 C C . GLN A 1 181 ? -11.232 11.759 12.612 1.00 91.25 181 GLN A C 1
ATOM 1341 O O . GLN A 1 181 ? -10.941 12.880 12.180 1.00 91.25 181 GLN A O 1
ATOM 1346 N N . SER A 1 182 ? -12.436 11.201 12.449 1.00 82.12 182 SER A N 1
ATOM 1347 C CA . SER A 1 182 ? -13.558 11.836 11.737 1.00 82.12 182 SER A CA 1
ATOM 1348 C C . SER A 1 182 ? -14.630 12.394 12.662 1.00 82.12 182 SER A C 1
ATOM 1350 O O . SER A 1 182 ? -14.742 11.931 13.815 1.00 82.12 182 SER A O 1
#

Mean predicted aligned error: 17.88 Å

Sequence (182 aa):
MTDPGLSHRLRQHSRRTGIMVGVTMALTIAVCIGGFAGIYAQLGPYTADFVAEDVPTAIRRPDPLAATAPLNRGIDTSSVAESTPTSANAASIVEPQATNDPDEFTQSHVSNPVQNVNLRSVPSAAGGGATVVRVLPASTPLDFLDDEAPTQNPAVDGDSWMFFQTEDGDKGWIREIDTQQS

Foldseek 3Di:
DPDPVVVVVVVVVCVVVVVVVVVVVVVVVVCVVVVVVVVVVVQCLQLVLVDPPPPPPPPPDDDDDDDDDDDDDDDDDDDDDDDDDDDDDDPDPPPPPPQPPVPDADFFKFFAQPAWFFFFADFASVVTSVRGPDTHGHGFTWGFNPDWDAYPCCPRQNGIWTWTAGPVGDIGTTGPVRMDTD

Radius of gyration: 32.3 Å; Cα contacts (8 Å, |Δi|>4): 205; chains: 1; bounding box: 69×67×104 Å

Nearest PDB structures (foldseek):
  6bio-assembly1_A  TM=7.233E-01  e=2.211E-02  Trichomonas vaginalis
  6biq-assembly4_C  TM=7.339E-01  e=3.372E-02  Trichomonas vaginalis
  1f9r-assembly1_A  TM=3.892E-01  e=2.034E+00  Homo sapiens
  5ur7-assembly1_B  TM=3.972E-01  e=1.915E+00  Homo sapiens
  5nxh-assembly1_C  TM=1.330E-01  e=2.921E+00  Tequatrovirus T4